Protein AF-0000000081436641 (afdb_homodimer)

Foldseek 3Di:
DKKKKKWFAQDPDPVSIDMDMDRHLLVVLVVLVVVVVVVVCVVPVPDPDDDDDLVVSLVSLVNTPAIWMWIADPVVRGTDIDGSVRSSVVNVVSVVVVVVD/DKKKKKWFAQDPDPVSIDMDMDRHLLVVLVVLVVVVVVVVCVVPVPDPDDDDDLVVSLVSLVNTPAIWMWIADPVVRGTDIGGSVRSSVVNVVSVVVVVVD

Structure (mmCIF, N/CA/C/O backbone):
data_AF-0000000081436641-model_v1
#
loop_
_entity.id
_entity.type
_entity.pdbx_description
1 polymer 'Enhancer of rudimentary homolog'
#
loop_
_atom_site.group_PDB
_atom_site.id
_atom_site.type_symbol
_atom_site.label_atom_id
_atom_site.label_alt_id
_atom_site.label_comp_id
_atom_site.label_asym_id
_atom_site.label_entity_id
_atom_site.label_seq_id
_atom_site.pdbx_PDB_ins_code
_atom_site.Cartn_x
_atom_site.Cartn_y
_atom_site.Cartn_z
_atom_site.occupancy
_atom_site.B_iso_or_equiv
_atom_site.auth_seq_id
_atom_site.auth_comp_id
_atom_site.auth_asym_id
_atom_site.auth_atom_id
_atom_site.pdbx_PDB_model_num
ATOM 1 N N . MET A 1 1 ? 18.25 -8.938 5.023 1 58.91 1 MET A N 1
ATOM 2 C CA . MET A 1 1 ? 16.875 -9.398 5.176 1 58.91 1 MET A CA 1
ATOM 3 C C . MET A 1 1 ? 16.016 -8.969 3.99 1 58.91 1 MET A C 1
ATOM 5 O O . MET A 1 1 ? 16.172 -7.863 3.477 1 58.91 1 MET A O 1
ATOM 9 N N . THR A 1 2 ? 15.359 -9.969 3.215 1 79.38 2 THR A N 1
ATOM 10 C CA . THR A 1 2 ? 14.57 -9.609 2.037 1 79.38 2 THR A CA 1
ATOM 11 C C . THR A 1 2 ? 13.141 -9.258 2.426 1 79.38 2 THR A C 1
ATOM 13 O O . THR A 1 2 ? 12.578 -9.867 3.342 1 79.38 2 THR A O 1
ATOM 16 N N . HIS A 1 3 ? 12.742 -8.062 2.23 1 95.94 3 HIS A N 1
ATOM 17 C CA . HIS A 1 3 ? 11.383 -7.566 2.449 1 95.94 3 HIS A CA 1
ATOM 18 C C . HIS A 1 3 ? 10.773 -7.047 1.152 1 95.94 3 HIS A C 1
ATOM 20 O O . HIS A 1 3 ? 11.445 -6.371 0.37 1 95.94 3 HIS A O 1
ATOM 26 N N . THR A 1 4 ? 9.586 -7.555 0.887 1 98.38 4 THR A N 1
ATOM 27 C CA . THR A 1 4 ? 8.898 -7.137 -0.33 1 98.38 4 THR A CA 1
ATOM 28 C C . THR A 1 4 ? 7.512 -6.59 -0.007 1 98.38 4 THR A C 1
ATOM 30 O O . THR A 1 4 ? 6.738 -7.23 0.709 1 98.38 4 THR A O 1
ATOM 33 N N . ILE A 1 5 ? 7.219 -5.406 -0.511 1 98.5 5 ILE A N 1
ATOM 34 C CA . ILE A 1 5 ? 5.898 -4.801 -0.379 1 98.5 5 ILE A CA 1
ATOM 35 C C . ILE A 1 5 ? 5.137 -4.93 -1.696 1 98.5 5 ILE A C 1
ATOM 37 O O . ILE A 1 5 ? 5.672 -4.605 -2.762 1 98.5 5 ILE A O 1
ATOM 41 N N . LEU A 1 6 ? 3.98 -5.449 -1.614 1 98.69 6 LEU A N 1
ATOM 42 C CA . LEU A 1 6 ? 3.104 -5.559 -2.773 1 98.69 6 LEU A CA 1
ATOM 43 C C . LEU A 1 6 ? 2.051 -4.453 -2.764 1 98.69 6 LEU A C 1
ATOM 45 O O . LEU A 1 6 ? 1.384 -4.234 -1.75 1 98.69 6 LEU A O 1
ATOM 49 N N . LEU A 1 7 ? 1.978 -3.68 -3.805 1 98.5 7 LEU A N 1
ATOM 50 C CA . LEU A 1 7 ? 0.935 -2.68 -4.016 1 98.5 7 LEU A CA 1
ATOM 51 C C . LEU A 1 7 ? -0.024 -3.119 -5.117 1 98.5 7 LEU A C 1
ATOM 53 O O . LEU A 1 7 ? 0.401 -3.412 -6.234 1 98.5 7 LEU A O 1
ATOM 57 N N . MET A 1 8 ? -1.237 -3.17 -4.758 1 98.38 8 MET A N 1
ATOM 58 C CA . MET A 1 8 ? -2.217 -3.654 -5.727 1 98.38 8 MET A CA 1
ATOM 59 C C . MET A 1 8 ? -3.436 -2.736 -5.77 1 98.38 8 MET A C 1
ATOM 61 O O . MET A 1 8 ? -3.904 -2.27 -4.73 1 98.38 8 MET A O 1
ATOM 65 N N . GLN A 1 9 ? -3.914 -2.428 -6.938 1 97.94 9 GLN A N 1
ATOM 66 C CA . GLN A 1 9 ? -5.223 -1.843 -7.207 1 97.94 9 GLN A CA 1
ATOM 67 C C . GLN A 1 9 ? -6.035 -2.725 -8.148 1 97.94 9 GLN A C 1
ATOM 69 O O . GLN A 1 9 ? -5.746 -2.795 -9.344 1 97.94 9 GLN A O 1
ATOM 74 N N . SER A 1 10 ? -7.074 -3.359 -7.633 1 96.75 10 SER A N 1
ATOM 75 C CA . SER A 1 10 ? -7.777 -4.402 -8.375 1 96.75 10 SER A CA 1
ATOM 76 C C . SER A 1 10 ? -8.695 -3.807 -9.438 1 96.75 10 SER A C 1
ATOM 78 O O . SER A 1 10 ? -8.891 -4.398 -10.5 1 96.75 10 SER A O 1
ATOM 80 N N . THR A 1 11 ? -9.289 -2.715 -9.109 1 96.94 11 THR A N 1
ATOM 81 C CA . THR A 1 11 ? -10.211 -2.061 -10.031 1 96.94 11 THR A CA 1
ATOM 82 C C . THR A 1 11 ? -9.797 -0.612 -10.273 1 96.94 11 THR A C 1
ATOM 84 O O . THR A 1 11 ? -8.766 -0.162 -9.766 1 96.94 11 THR A O 1
ATOM 87 N N . ASN A 1 12 ? -10.641 0.068 -11.07 1 96.44 12 ASN A N 1
ATOM 88 C CA . ASN A 1 12 ? -10.305 1.454 -11.383 1 96.44 12 ASN A CA 1
ATOM 89 C C . ASN A 1 12 ? -10.641 2.385 -10.219 1 96.44 12 ASN A C 1
ATOM 91 O O . ASN A 1 12 ? -10.43 3.596 -10.305 1 96.44 12 ASN A O 1
ATOM 95 N N . LYS A 1 13 ? -11.211 1.871 -9.141 1 96.56 13 LYS A N 1
ATOM 96 C CA . LYS A 1 13 ? -11.523 2.658 -7.949 1 96.56 13 LYS A CA 1
ATOM 97 C C . LYS A 1 13 ? -10.328 2.705 -6.992 1 96.56 13 LYS A C 1
ATOM 99 O O . LYS A 1 13 ? -9.742 1.67 -6.676 1 96.56 13 LYS A O 1
ATOM 104 N N . LYS A 1 14 ? -10.047 3.812 -6.434 1 94.06 14 LYS A N 1
ATOM 105 C CA . LYS A 1 14 ? -8.93 3.988 -5.508 1 94.06 14 LYS A CA 1
ATOM 106 C C . LYS A 1 14 ? -9.164 3.217 -4.215 1 94.06 14 LYS A C 1
ATOM 108 O O . LYS A 1 14 ? -8.211 2.818 -3.541 1 94.06 14 LYS A O 1
ATOM 113 N N . GLU A 1 15 ? -10.406 2.986 -3.939 1 93.88 15 GLU A N 1
ATOM 114 C CA . GLU A 1 15 ? -10.773 2.281 -2.715 1 93.88 15 GLU A CA 1
ATOM 115 C C . GLU A 1 15 ? -10.32 0.824 -2.76 1 93.88 15 GLU A C 1
ATOM 117 O O . GLU A 1 15 ? -10.266 0.155 -1.726 1 93.88 15 GLU A O 1
ATOM 122 N N . SER A 1 16 ? -10.039 0.359 -3.92 1 95.44 16 SER A N 1
ATOM 123 C CA . SER A 1 16 ? -9.617 -1.032 -4.055 1 95.44 16 SER A CA 1
ATOM 124 C C . SER A 1 16 ? -8.117 -1.184 -3.799 1 95.44 16 SER A C 1
ATO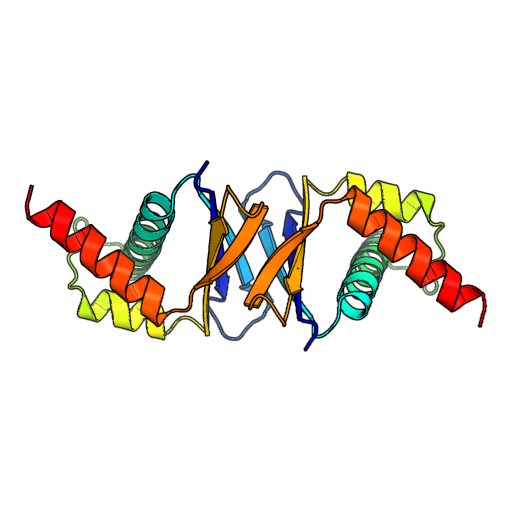M 126 O O . SER A 1 16 ? -7.586 -2.293 -3.855 1 95.44 16 SER A O 1
ATOM 128 N N . ARG A 1 17 ? -7.441 -0.064 -3.498 1 97.44 17 ARG A N 1
ATOM 129 C CA . ARG A 1 17 ? -6.008 -0.1 -3.236 1 97.44 17 ARG A CA 1
ATOM 130 C C . ARG A 1 17 ? -5.707 -0.804 -1.917 1 97.44 17 ARG A C 1
ATOM 132 O O . ARG A 1 17 ? -6.305 -0.482 -0.887 1 97.44 17 ARG A O 1
ATOM 139 N N . THR A 1 18 ? -4.824 -1.763 -2.053 1 97.62 18 THR A N 1
ATOM 140 C CA . THR A 1 18 ? -4.355 -2.498 -0.883 1 97.62 18 THR A CA 1
ATOM 141 C C . THR A 1 18 ? -2.861 -2.789 -0.989 1 97.62 18 THR A C 1
ATOM 143 O O . THR A 1 18 ? -2.258 -2.586 -2.045 1 97.62 18 THR A O 1
ATOM 146 N N . TRP A 1 19 ? -2.252 -3.119 0.134 1 98.12 19 TRP A N 1
ATOM 147 C CA . TRP A 1 19 ? -0.847 -3.514 0.112 1 98.12 19 TRP A CA 1
ATOM 148 C C . TRP A 1 19 ? -0.583 -4.645 1.102 1 98.12 19 TRP A C 1
ATOM 150 O O . TRP A 1 19 ? -1.407 -4.914 1.979 1 98.12 19 TRP A O 1
ATOM 160 N N . ALA A 1 20 ? 0.434 -5.348 0.862 1 97.81 20 ALA A N 1
ATOM 161 C CA . ALA A 1 20 ? 0.901 -6.43 1.726 1 97.81 20 ALA A CA 1
ATOM 162 C C . ALA A 1 20 ? 2.426 -6.492 1.748 1 97.81 20 ALA A C 1
ATOM 164 O O . ALA A 1 20 ? 3.088 -5.973 0.847 1 97.81 20 ALA A O 1
ATOM 165 N N . ASP A 1 21 ? 2.938 -7.008 2.797 1 97.19 21 ASP A N 1
ATOM 166 C CA . ASP A 1 21 ? 4.387 -7.172 2.889 1 97.19 21 ASP A CA 1
ATOM 167 C C . ASP A 1 21 ? 4.754 -8.625 3.191 1 97.19 21 ASP A C 1
ATOM 169 O O . ASP A 1 21 ? 3.975 -9.352 3.807 1 97.19 21 ASP A O 1
ATOM 173 N N . TYR A 1 22 ? 5.902 -8.984 2.672 1 97.56 22 TYR A N 1
ATOM 174 C CA . TYR A 1 22 ? 6.406 -10.344 2.771 1 97.56 22 TYR A CA 1
ATOM 175 C C . TYR A 1 22 ? 7.883 -10.359 3.146 1 97.56 22 TYR A C 1
ATOM 177 O O . TYR A 1 22 ? 8.617 -9.422 2.826 1 97.56 22 TYR A O 1
ATOM 185 N N . GLU A 1 23 ? 8.297 -11.398 3.725 1 96.19 23 GLU A N 1
ATOM 186 C CA . GLU A 1 23 ? 9.688 -11.508 4.133 1 96.19 23 GLU A CA 1
ATOM 187 C C . GLU A 1 23 ? 10.609 -11.703 2.928 1 96.19 23 GLU A C 1
ATOM 189 O O . GLU A 1 23 ? 11.781 -11.312 2.963 1 96.19 23 GLU A O 1
ATOM 194 N N . THR A 1 24 ? 10.023 -12.344 1.888 1 96 24 THR A N 1
ATOM 195 C CA . THR A 1 24 ? 10.828 -12.578 0.692 1 96 24 THR A CA 1
ATOM 196 C C . THR A 1 24 ? 10.031 -12.234 -0.566 1 96 24 THR A C 1
ATOM 198 O O . THR A 1 24 ? 8.805 -12.156 -0.529 1 96 24 THR A O 1
ATOM 201 N N . THR A 1 25 ? 10.781 -12.062 -1.62 1 96.25 25 THR A N 1
ATOM 202 C CA . THR A 1 25 ? 10.172 -11.828 -2.922 1 96.25 25 THR A CA 1
ATOM 203 C C . THR A 1 25 ? 9.391 -13.062 -3.383 1 96.25 25 THR A C 1
ATOM 205 O O . THR A 1 25 ? 8.312 -12.938 -3.961 1 96.25 25 THR A O 1
ATOM 208 N N . ASN A 1 26 ? 9.922 -14.234 -3.09 1 95.94 26 ASN A N 1
ATOM 209 C CA . ASN A 1 26 ? 9.242 -15.469 -3.469 1 95.94 26 ASN A CA 1
ATOM 210 C C . ASN A 1 26 ? 7.871 -15.578 -2.811 1 95.94 26 ASN A C 1
ATOM 212 O O . ASN A 1 26 ? 6.898 -15.969 -3.457 1 95.94 26 ASN A O 1
ATOM 216 N N . GLU A 1 27 ? 7.867 -15.32 -1.552 1 97.38 27 GLU A N 1
ATOM 217 C CA . GLU A 1 27 ? 6.594 -15.352 -0.84 1 97.38 27 GLU A CA 1
ATOM 218 C C . GLU A 1 27 ? 5.59 -14.391 -1.472 1 97.38 27 GLU A C 1
ATOM 220 O O . GLU A 1 27 ? 4.398 -14.695 -1.552 1 97.38 27 GLU A O 1
ATOM 225 N N . CYS A 1 28 ? 6.031 -13.273 -1.895 1 98.12 28 CYS A N 1
ATOM 226 C CA . CYS A 1 28 ? 5.176 -12.281 -2.543 1 98.12 28 CYS A CA 1
ATOM 227 C C . CYS A 1 28 ? 4.633 -12.82 -3.863 1 98.12 28 CYS A C 1
ATOM 229 O O . CYS A 1 28 ? 3.434 -12.711 -4.137 1 98.12 28 CYS A O 1
ATOM 231 N N . MET A 1 29 ? 5.527 -13.469 -4.629 1 98.38 29 MET A N 1
ATOM 232 C CA . MET A 1 29 ? 5.098 -14.031 -5.906 1 98.38 29 MET A CA 1
ATOM 233 C C . MET A 1 29 ? 4.082 -15.141 -5.695 1 98.38 29 MET A C 1
ATOM 235 O O . MET A 1 29 ? 3.086 -15.227 -6.418 1 98.38 29 MET A O 1
ATOM 239 N N . GLU A 1 30 ? 4.363 -15.922 -4.742 1 97.81 30 GLU A N 1
ATOM 240 C CA . GLU A 1 30 ? 3.426 -16.984 -4.41 1 97.81 30 GLU A CA 1
ATOM 241 C C . GLU A 1 30 ? 2.062 -16.422 -4.023 1 97.81 30 GLU A C 1
ATOM 243 O O . GLU A 1 30 ? 1.026 -17 -4.371 1 97.81 30 GLU A O 1
ATOM 248 N N . SER A 1 31 ? 2.088 -15.383 -3.297 1 98.12 31 SER A N 1
ATOM 249 C CA . SER A 1 31 ? 0.841 -14.773 -2.854 1 98.12 31 SER A CA 1
ATOM 250 C C . SER A 1 31 ? 0.023 -14.266 -4.035 1 98.12 31 SER A C 1
ATOM 252 O O . SER A 1 31 ? -1.208 -14.328 -4.02 1 98.12 31 SER A O 1
ATOM 254 N N . ILE A 1 32 ? 0.66 -13.758 -5.004 1 98.12 32 ILE A N 1
ATOM 255 C CA . ILE A 1 32 ? -0.046 -13.297 -6.191 1 98.12 32 ILE A CA 1
ATOM 256 C C . ILE A 1 32 ? -0.73 -14.477 -6.879 1 98.12 32 ILE A C 1
ATOM 258 O O . ILE A 1 32 ? -1.872 -14.359 -7.332 1 98.12 32 ILE A O 1
ATOM 262 N N . CYS A 1 33 ? -0.085 -15.625 -6.93 1 97.25 33 CYS A N 1
ATOM 263 C CA . CYS A 1 33 ? -0.706 -16.828 -7.465 1 97.25 33 CYS A CA 1
ATOM 264 C C . CYS A 1 33 ? -1.926 -17.234 -6.645 1 97.25 33 CYS A C 1
ATOM 266 O O . CYS A 1 33 ? -2.959 -17.609 -7.199 1 97.25 33 CYS A O 1
ATOM 268 N N . LYS A 1 34 ? -1.783 -17.141 -5.398 1 96.5 34 LYS A N 1
ATOM 269 C CA . LYS A 1 34 ? -2.896 -17.484 -4.52 1 96.5 34 LYS A CA 1
ATOM 270 C C . LYS A 1 34 ? -4.078 -16.531 -4.734 1 96.5 34 LYS A C 1
ATOM 272 O O . LYS A 1 34 ? -5.234 -16.953 -4.668 1 96.5 34 LYS A O 1
ATOM 277 N N . ILE A 1 35 ? -3.799 -15.234 -4.867 1 96.19 35 ILE A N 1
ATOM 278 C CA . ILE A 1 35 ? -4.844 -14.25 -5.137 1 96.19 35 ILE A CA 1
ATOM 279 C C . ILE A 1 35 ? -5.609 -14.648 -6.395 1 96.19 35 ILE A C 1
ATOM 281 O O . ILE A 1 35 ? -6.844 -14.602 -6.422 1 96.19 35 ILE A O 1
ATOM 285 N N . TYR A 1 36 ? -4.918 -15.047 -7.422 1 97 36 TYR A N 1
ATOM 286 C CA . TYR A 1 36 ? -5.562 -15.492 -8.656 1 97 36 TYR A CA 1
ATOM 287 C C . TYR A 1 36 ? -6.395 -16.75 -8.422 1 97 36 TYR A C 1
ATOM 289 O O . TYR A 1 36 ? -7.52 -16.844 -8.906 1 97 36 TYR A O 1
ATOM 297 N N . GLU A 1 37 ? -5.871 -17.734 -7.676 1 95.44 37 GLU A N 1
ATOM 298 C CA . GLU A 1 37 ? -6.574 -18.969 -7.383 1 95.44 37 GLU A CA 1
ATOM 299 C C . GLU A 1 37 ? -7.875 -18.703 -6.629 1 95.44 37 GLU A C 1
ATOM 301 O O . GLU A 1 37 ? -8.898 -19.328 -6.914 1 95.44 37 GLU A O 1
ATOM 306 N N . GLU A 1 38 ? -7.789 -17.828 -5.707 1 94.12 38 GLU A N 1
ATOM 307 C CA . GLU A 1 38 ? -8.984 -17.453 -4.961 1 94.12 38 GLU A CA 1
ATOM 308 C C . GLU A 1 38 ? -10.016 -16.781 -5.871 1 94.12 38 GLU A C 1
ATOM 310 O O . GLU A 1 38 ? -11.219 -17 -5.723 1 94.12 38 GLU A O 1
ATOM 315 N N . HIS A 1 39 ? -9.516 -15.938 -6.719 1 94 39 HIS A N 1
ATOM 316 C CA . HIS A 1 39 ? -10.383 -15.312 -7.711 1 94 39 HIS A CA 1
ATOM 317 C C . HIS A 1 39 ? -11.109 -16.359 -8.555 1 94 39 HIS A C 1
ATOM 319 O O . HIS A 1 39 ? -12.312 -16.25 -8.773 1 94 39 HIS A O 1
ATOM 325 N N . LEU A 1 40 ? -10.391 -17.422 -8.992 1 94.56 40 LEU A N 1
ATOM 326 C CA . LEU A 1 40 ? -10.953 -18.5 -9.805 1 94.56 40 LEU A CA 1
ATOM 327 C C . LEU A 1 40 ? -11.977 -19.297 -9.008 1 94.56 40 LEU A C 1
ATOM 329 O O . LEU A 1 40 ? -13.008 -19.703 -9.547 1 94.56 40 LEU A O 1
ATOM 333 N N . LYS A 1 41 ? -11.586 -19.469 -7.816 1 94.12 41 LYS A N 1
ATOM 334 C CA . LYS A 1 41 ? -12.484 -20.219 -6.949 1 94.12 41 LYS A CA 1
ATOM 335 C C . LYS A 1 41 ? -13.812 -19.484 -6.773 1 94.12 41 LYS A C 1
ATOM 337 O O . LYS A 1 41 ? -14.875 -20.125 -6.773 1 94.12 41 LYS A O 1
ATOM 342 N N . LYS A 1 42 ? -13.781 -18.234 -6.641 1 92.62 42 LYS A N 1
ATOM 343 C CA . LYS A 1 42 ? -14.984 -17.422 -6.484 1 92.62 42 LYS A CA 1
ATOM 344 C C . LYS A 1 42 ? -15.828 -17.422 -7.762 1 92.62 42 LYS A C 1
ATOM 346 O O . LYS A 1 42 ? -17.062 -17.375 -7.703 1 92.62 42 LYS A O 1
ATOM 351 N N . LEU A 1 43 ? -15.188 -17.516 -8.82 1 91.62 43 LEU A N 1
ATOM 352 C CA . LEU A 1 43 ? -15.867 -17.578 -10.109 1 91.62 43 LEU A CA 1
ATOM 353 C C . LEU A 1 43 ? -16.438 -18.969 -10.367 1 91.62 43 LEU A C 1
ATOM 355 O O . LEU A 1 43 ? -17.375 -19.125 -11.148 1 91.62 43 LEU A O 1
ATOM 359 N N . ASN A 1 44 ? -15.773 -19.938 -9.742 1 91.5 44 ASN A N 1
ATOM 360 C CA . ASN A 1 44 ? -16.141 -21.344 -9.93 1 91.5 44 ASN A CA 1
ATOM 361 C C . ASN A 1 44 ? -16.312 -22.062 -8.594 1 91.5 44 ASN A C 1
ATOM 363 O O . ASN A 1 44 ? -15.547 -22.969 -8.266 1 91.5 44 ASN A O 1
ATOM 367 N N . PRO A 1 45 ? -17.312 -21.75 -7.93 1 87.69 45 PRO A N 1
ATOM 368 C CA . PRO A 1 45 ? -17.484 -22.281 -6.574 1 87.69 45 PRO A CA 1
ATOM 369 C C . PRO A 1 45 ? -17.656 -23.797 -6.551 1 87.69 45 PRO A C 1
ATOM 371 O O . PRO A 1 45 ? -17.312 -24.438 -5.551 1 87.69 45 PRO A O 1
ATOM 374 N N . ASP A 1 46 ? -18.094 -24.406 -7.52 1 88.44 46 ASP A N 1
ATOM 375 C CA . ASP A 1 46 ? -18.406 -25.828 -7.547 1 88.44 46 ASP A CA 1
ATOM 376 C C . ASP A 1 46 ? -17.188 -26.641 -7.961 1 88.44 46 ASP A C 1
ATOM 378 O O . ASP A 1 46 ? -17.188 -27.875 -7.871 1 88.44 46 ASP A O 1
ATOM 382 N N . LYS A 1 47 ? -16.281 -25.953 -8.336 1 81.19 47 LYS A N 1
ATOM 383 C CA . LYS A 1 47 ? -15.086 -26.672 -8.766 1 81.19 47 LYS A CA 1
ATOM 384 C C . LYS A 1 47 ? -14.109 -26.859 -7.602 1 81.19 47 LYS A C 1
ATOM 386 O O . LYS A 1 47 ? -13.758 -25.891 -6.926 1 81.19 47 LYS A O 1
ATOM 391 N N . GLY A 1 48 ? -13.828 -28.062 -7.234 1 77.38 48 GLY A N 1
ATOM 392 C CA . GLY A 1 48 ? -12.875 -28.359 -6.18 1 77.38 48 GLY A CA 1
ATOM 393 C C . GLY A 1 48 ? -11.445 -28.047 -6.555 1 77.38 48 GLY A C 1
ATOM 394 O O . GLY A 1 48 ? -10.75 -27.328 -5.828 1 77.38 48 GLY A O 1
ATOM 395 N N . CYS A 1 49 ? -11.062 -28.641 -7.715 1 82.06 49 CYS A N 1
ATOM 396 C CA . CYS A 1 49 ? -9.703 -28.438 -8.195 1 82.06 49 CYS A CA 1
ATOM 397 C C . CYS A 1 49 ? -9.688 -27.516 -9.406 1 82.06 49 CYS A C 1
ATOM 399 O O . CYS A 1 49 ? -10.375 -27.766 -10.398 1 82.06 49 CYS A O 1
ATOM 401 N N . ILE A 1 50 ? -8.945 -26.438 -9.203 1 85 50 ILE A N 1
ATOM 402 C CA . ILE A 1 50 ? -8.883 -25.5 -10.32 1 85 50 ILE A CA 1
ATOM 403 C C . ILE A 1 50 ? -7.504 -25.562 -10.969 1 85 50 ILE A C 1
ATOM 405 O O . ILE A 1 50 ? -6.484 -25.578 -10.273 1 85 50 ILE A O 1
ATOM 409 N N . THR A 1 51 ? -7.5 -25.781 -12.305 1 86.94 51 THR A N 1
ATOM 410 C CA . THR A 1 51 ? -6.277 -25.734 -13.094 1 86.94 51 THR A CA 1
ATOM 411 C C . THR A 1 51 ? -6.293 -24.562 -14.062 1 86.94 51 THR A C 1
ATOM 413 O O . THR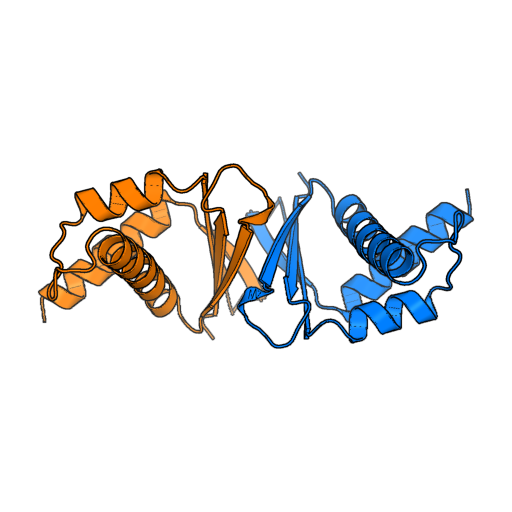 A 1 51 ? -7.359 -24.141 -14.516 1 86.94 51 THR A O 1
ATOM 416 N N . TYR A 1 52 ? -5.172 -23.969 -14.125 1 91.94 52 TYR A N 1
ATOM 417 C CA . TYR A 1 52 ? -5.031 -22.859 -15.055 1 91.94 52 TYR A CA 1
ATOM 418 C C . TYR A 1 52 ? -3.637 -22.828 -15.672 1 91.94 52 TYR A C 1
ATOM 420 O O . TYR A 1 52 ? -2.703 -23.438 -15.133 1 91.94 52 TYR A O 1
ATOM 428 N N . ASP A 1 53 ? -3.541 -22.156 -16.797 1 93.56 53 ASP A N 1
ATOM 429 C CA . ASP A 1 53 ? -2.217 -22 -17.391 1 93.56 53 ASP A CA 1
ATOM 430 C C . ASP A 1 53 ? -1.64 -20.625 -17.078 1 93.56 53 ASP A C 1
ATOM 432 O O . ASP A 1 53 ? -2.338 -19.75 -16.547 1 93.56 53 ASP A O 1
ATOM 436 N N . ILE A 1 54 ? -0.354 -20.484 -17.391 1 95.31 54 ILE A N 1
ATOM 437 C CA . ILE A 1 54 ? 0.402 -19.297 -17.047 1 95.31 54 ILE A CA 1
ATOM 438 C C . ILE A 1 54 ? -0.14 -18.094 -17.812 1 95.31 54 ILE A C 1
ATOM 440 O O . ILE A 1 54 ? -0.15 -16.969 -17.312 1 95.31 54 ILE A O 1
ATOM 444 N N . SER A 1 55 ? -0.631 -18.359 -19 1 96.5 55 SER A N 1
ATOM 445 C CA . SER A 1 55 ? -1.171 -17.281 -19.812 1 96.5 55 SER A CA 1
ATOM 446 C C . SER A 1 55 ? -2.41 -16.656 -19.172 1 96.5 55 SER A C 1
ATOM 448 O O . SER A 1 55 ? -2.623 -15.453 -19.25 1 96.5 55 SER A O 1
ATOM 450 N N . ALA A 1 56 ? -3.184 -17.531 -18.609 1 96.94 56 ALA A N 1
ATOM 451 C CA . ALA A 1 56 ? -4.379 -17.047 -17.922 1 96.94 56 ALA A CA 1
ATOM 452 C C . ALA A 1 56 ? -4.012 -16.219 -16.703 1 96.94 56 ALA A C 1
ATOM 454 O O . ALA A 1 56 ? -4.633 -15.188 -16.438 1 96.94 56 ALA A O 1
ATOM 455 N N . LEU A 1 57 ? -3.043 -16.641 -15.984 1 97.56 57 LEU A N 1
ATOM 456 C CA . LEU A 1 57 ? -2.553 -15.906 -14.82 1 97.56 57 LEU A CA 1
ATOM 457 C C . LEU A 1 57 ? -2.031 -14.531 -15.242 1 97.56 57 LEU A C 1
ATOM 459 O O . LEU A 1 57 ? -2.354 -13.523 -14.609 1 97.56 57 LEU A O 1
ATOM 463 N N . PHE A 1 58 ? -1.29 -14.453 -16.297 1 98.12 58 PHE A N 1
ATOM 464 C CA . PHE A 1 58 ? -0.72 -13.195 -16.766 1 98.12 58 PHE A CA 1
ATOM 465 C C . PHE A 1 58 ? -1.815 -12.25 -17.234 1 98.12 58 PHE A C 1
ATOM 467 O O . PHE A 1 58 ? -1.728 -11.039 -17.031 1 98.12 58 PHE A O 1
ATOM 474 N N . LYS A 1 59 ? -2.846 -12.844 -17.844 1 97.69 59 LYS A N 1
ATOM 475 C CA . LYS A 1 59 ? -3.982 -12.023 -18.25 1 97.69 59 LYS A CA 1
ATOM 476 C C . LYS A 1 59 ? -4.684 -11.406 -17.047 1 97.69 59 LYS A C 1
ATOM 478 O O . LYS A 1 59 ? -5.086 -10.242 -17.094 1 97.69 59 LYS A O 1
ATOM 483 N N . PHE A 1 60 ? -4.859 -12.211 -16.078 1 97.81 60 PHE A N 1
ATOM 484 C CA . PHE A 1 60 ? -5.441 -11.711 -14.844 1 97.81 60 PHE A CA 1
ATOM 485 C C . PHE A 1 60 ? -4.625 -10.547 -14.297 1 97.81 60 PHE A C 1
ATOM 487 O O . PHE A 1 60 ? -5.184 -9.508 -13.93 1 97.81 60 PHE A O 1
ATOM 494 N N . ILE A 1 61 ? -3.322 -10.758 -14.188 1 98.12 61 ILE A N 1
ATOM 495 C CA . ILE A 1 61 ? -2.428 -9.727 -13.672 1 98.12 61 ILE A CA 1
ATOM 496 C C . ILE A 1 61 ? -2.557 -8.453 -14.508 1 98.12 61 ILE A C 1
ATOM 498 O O . ILE A 1 61 ? -2.613 -7.348 -13.969 1 98.12 61 ILE A O 1
ATOM 502 N N . ASP A 1 62 ? -2.713 -8.625 -15.828 1 97.81 62 ASP A N 1
ATOM 503 C CA . ASP A 1 62 ? -2.809 -7.484 -16.734 1 97.81 62 ASP A CA 1
ATOM 504 C C . ASP A 1 62 ? -4.125 -6.734 -16.547 1 97.81 62 ASP A C 1
ATOM 506 O O . ASP A 1 62 ? -4.219 -5.547 -16.859 1 97.81 62 ASP A O 1
ATOM 510 N N . LEU A 1 63 ? -5.074 -7.438 -16.016 1 96.88 63 LEU A N 1
ATOM 511 C CA . LEU A 1 63 ? -6.395 -6.844 -15.859 1 96.88 63 LEU A CA 1
ATOM 512 C C . LEU A 1 63 ? -6.461 -6.02 -14.578 1 96.88 63 LEU A C 1
ATOM 514 O O . LEU A 1 63 ? -7.379 -5.215 -14.398 1 96.88 63 LEU A O 1
ATOM 518 N N . LEU A 1 64 ? -5.613 -6.352 -13.672 1 97.25 64 LEU A N 1
ATOM 519 C CA . LEU A 1 64 ? -5.555 -5.488 -12.492 1 97.25 64 LEU A CA 1
ATOM 520 C C . LEU A 1 64 ? -5.266 -4.047 -12.898 1 97.25 64 LEU A C 1
ATOM 522 O O . LEU A 1 64 ? -4.461 -3.797 -13.797 1 97.25 64 LEU A O 1
ATOM 526 N N . GLU A 1 65 ? -5.906 -3.111 -12.258 1 97.56 65 GLU A N 1
ATOM 527 C CA . GLU A 1 65 ? -5.695 -1.7 -12.562 1 97.56 65 GLU A CA 1
ATOM 528 C C . GLU A 1 65 ? -4.242 -1.296 -12.32 1 97.56 65 GLU A C 1
ATOM 530 O O . GLU A 1 65 ? -3.65 -0.578 -13.125 1 97.56 65 GLU A O 1
ATOM 535 N N . ASP A 1 66 ? -3.701 -1.751 -11.219 1 97.06 66 ASP A N 1
ATOM 536 C CA . ASP A 1 66 ? -2.301 -1.488 -10.898 1 97.06 66 ASP A CA 1
ATOM 537 C C . ASP A 1 66 ? -1.713 -2.609 -10.047 1 97.06 66 ASP A C 1
ATOM 539 O O . ASP A 1 66 ? -2.387 -3.145 -9.164 1 97.06 66 ASP A O 1
ATOM 543 N N . LEU A 1 67 ? -0.545 -2.98 -10.375 1 98.31 67 LEU A N 1
ATOM 544 C CA . LEU A 1 67 ? 0.207 -3.971 -9.609 1 98.31 67 LEU A CA 1
ATOM 545 C C . LEU A 1 67 ? 1.704 -3.693 -9.688 1 98.31 67 LEU A C 1
ATOM 547 O O . LEU A 1 67 ? 2.277 -3.654 -10.781 1 98.31 67 LEU A O 1
ATOM 551 N N . CYS A 1 68 ? 2.305 -3.428 -8.594 1 98 68 CYS A N 1
ATOM 552 C CA . CYS A 1 68 ? 3.75 -3.256 -8.477 1 98 68 CYS A CA 1
ATOM 553 C C . CYS A 1 68 ? 4.258 -3.791 -7.148 1 98 68 CYS A C 1
ATOM 555 O O . CYS A 1 68 ? 3.469 -4.133 -6.266 1 98 68 CYS A O 1
ATOM 557 N N . CYS A 1 69 ? 5.539 -4.012 -7.113 1 98.12 69 CYS A N 1
ATOM 558 C CA . CYS A 1 69 ? 6.098 -4.355 -5.812 1 98.12 69 CYS A CA 1
ATOM 559 C C . CYS A 1 69 ? 7.383 -3.578 -5.547 1 98.12 69 CYS A C 1
ATOM 561 O O . CYS A 1 69 ? 7.977 -3.02 -6.473 1 98.12 69 CYS A O 1
ATOM 563 N N . LEU A 1 70 ? 7.684 -3.363 -4.316 1 98.31 70 LEU A N 1
ATOM 564 C CA . LEU A 1 70 ? 8.898 -2.715 -3.828 1 98.31 70 LEU A CA 1
ATOM 565 C C . LEU A 1 70 ? 9.789 -3.715 -3.1 1 98.31 70 LEU A C 1
ATOM 567 O O . LEU A 1 70 ? 9.406 -4.258 -2.064 1 98.31 70 LEU A O 1
ATOM 571 N N . VAL A 1 71 ? 10.969 -3.912 -3.627 1 98.31 71 VAL A N 1
ATOM 572 C CA . VAL A 1 71 ? 11.891 -4.895 -3.059 1 98.31 71 VAL A CA 1
ATOM 573 C C . VAL A 1 71 ? 12.961 -4.184 -2.244 1 98.31 71 VAL A C 1
ATOM 575 O O . VAL A 1 71 ? 13.633 -3.277 -2.744 1 98.31 71 VAL A O 1
ATOM 578 N N . PHE A 1 72 ? 13.156 -4.656 -1.022 1 97.75 72 PHE A N 1
ATOM 579 C CA . PHE A 1 72 ? 14.078 -4.008 -0.1 1 97.75 72 PHE A CA 1
ATOM 580 C C . PHE A 1 72 ? 15.516 -4.414 -0.397 1 97.75 72 PHE A C 1
ATOM 582 O O . PHE 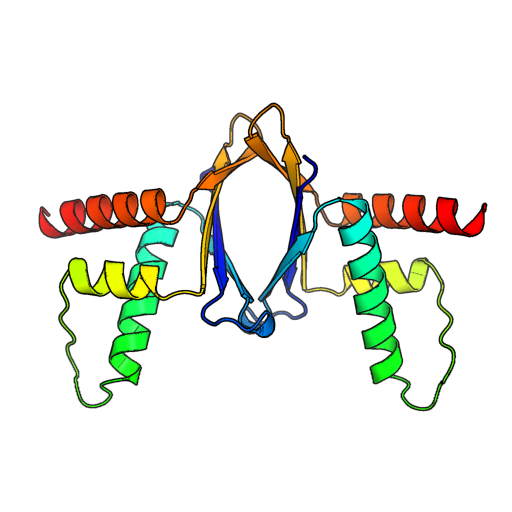A 1 72 ? 15.805 -5.598 -0.581 1 97.75 72 PHE A O 1
ATOM 589 N N . ASP A 1 73 ? 16.281 -3.451 -0.542 1 96.31 73 ASP A N 1
ATOM 590 C CA . ASP A 1 73 ? 17.719 -3.637 -0.597 1 96.31 73 ASP A CA 1
ATOM 591 C C . ASP A 1 73 ? 18.359 -3.412 0.774 1 96.31 73 ASP A C 1
ATOM 593 O O . ASP A 1 73 ? 18.5 -2.271 1.221 1 96.31 73 ASP A O 1
ATOM 597 N N . ASP A 1 74 ? 18.844 -4.426 1.327 1 94.19 74 ASP A N 1
ATOM 598 C CA . ASP A 1 74 ? 19.328 -4.375 2.705 1 94.19 74 ASP A CA 1
ATOM 599 C C . ASP A 1 74 ? 20.625 -3.582 2.805 1 94.19 74 ASP A C 1
ATOM 601 O O . ASP A 1 74 ? 20.938 -3.023 3.857 1 94.19 74 ASP A O 1
ATOM 605 N N . LYS A 1 75 ? 21.375 -3.617 1.823 1 94.56 75 LYS A N 1
ATOM 606 C CA . LYS A 1 75 ? 22.641 -2.889 1.819 1 94.56 75 LYS A CA 1
ATOM 607 C C . LYS A 1 75 ? 22.406 -1.383 1.748 1 94.56 75 LYS A C 1
ATOM 609 O O . LYS A 1 75 ? 23.016 -0.619 2.502 1 94.56 75 LYS A O 1
ATOM 614 N N . ALA A 1 76 ? 21.5 -0.998 0.943 1 95.31 76 ALA A N 1
ATOM 615 C CA . ALA A 1 76 ? 21.25 0.424 0.715 1 95.31 76 ALA A CA 1
ATOM 616 C C . ALA A 1 76 ? 20.109 0.932 1.602 1 95.31 76 ALA A C 1
ATOM 618 O O . ALA A 1 76 ? 19.922 2.141 1.732 1 95.31 76 ALA A O 1
ATOM 619 N N . GLN A 1 77 ? 19.297 0.011 2.246 1 95.88 77 GLN A N 1
ATOM 620 C CA . GLN A 1 77 ? 18.172 0.344 3.119 1 95.88 77 GLN A CA 1
ATOM 621 C C . GLN A 1 77 ? 17.125 1.166 2.375 1 95.88 77 GLN A C 1
ATOM 623 O O . GLN A 1 77 ? 16.641 2.178 2.889 1 95.88 77 GLN A O 1
ATOM 628 N N . VAL A 1 78 ? 16.922 0.74 1.093 1 97.56 78 VAL A N 1
ATOM 629 C CA . VAL A 1 78 ? 15.922 1.365 0.229 1 97.56 78 VAL A CA 1
ATOM 630 C C . VAL A 1 78 ? 15.102 0.29 -0.474 1 97.56 78 VAL A C 1
ATOM 632 O O . VAL A 1 78 ? 15.43 -0.897 -0.403 1 97.56 78 VAL A O 1
ATOM 635 N N . TYR A 1 79 ? 14.062 0.83 -1.083 1 98.06 79 TYR A N 1
ATOM 636 C CA . TYR A 1 79 ? 13.211 -0.067 -1.854 1 98.06 79 TYR A CA 1
ATOM 637 C C . TYR A 1 79 ? 13.336 0.211 -3.348 1 98.06 79 TYR A C 1
ATOM 639 O O . TYR A 1 79 ? 13.227 1.359 -3.783 1 98.06 79 TYR A O 1
ATOM 647 N N . ALA A 1 80 ? 13.508 -0.831 -4.121 1 97.75 80 ALA A N 1
ATOM 648 C CA . ALA A 1 80 ? 13.516 -0.751 -5.578 1 97.75 80 ALA A CA 1
ATOM 649 C C . ALA A 1 80 ? 12.141 -1.078 -6.152 1 97.75 80 ALA A C 1
ATOM 651 O O . ALA A 1 80 ? 11.57 -2.127 -5.848 1 97.75 80 ALA A O 1
ATOM 652 N N . PRO A 1 81 ? 11.617 -0.159 -6.93 1 97.62 81 PRO A N 1
ATOM 653 C CA . PRO A 1 81 ? 10.32 -0.452 -7.551 1 97.62 81 PRO A CA 1
ATOM 654 C C . PRO A 1 81 ? 10.43 -1.462 -8.688 1 97.62 81 PRO A C 1
ATOM 656 O O . PRO A 1 81 ? 11.375 -1.416 -9.477 1 97.62 81 PRO A O 1
ATOM 659 N N . LYS A 1 82 ? 9.492 -2.387 -8.703 1 98.19 82 LYS A N 1
ATOM 660 C CA . LYS A 1 82 ? 9.398 -3.41 -9.742 1 98.19 82 LYS A CA 1
ATOM 661 C C . LYS A 1 82 ? 8.023 -3.398 -10.406 1 98.19 82 LYS A C 1
ATOM 663 O O . LYS A 1 82 ? 7 -3.398 -9.719 1 98.19 82 LYS A O 1
ATOM 668 N N . SER A 1 83 ? 8.039 -3.379 -11.656 1 97.06 83 SER A N 1
ATOM 669 C CA . SER A 1 83 ? 6.828 -3.24 -12.453 1 97.06 83 SER A CA 1
ATOM 670 C C . SER A 1 83 ? 6.105 -4.574 -12.594 1 97.06 83 SER A C 1
ATOM 672 O O . SER A 1 83 ? 6.602 -5.609 -12.141 1 97.06 83 SER A O 1
ATOM 674 N N . LYS A 1 84 ? 5.008 -4.504 -13.352 1 97 84 LYS A N 1
ATOM 675 C CA . LYS A 1 84 ? 4.191 -5.684 -13.625 1 97 84 LYS A CA 1
ATOM 676 C C . LYS A 1 84 ? 4.969 -6.711 -14.445 1 97 84 LYS A C 1
ATOM 678 O O . LYS A 1 84 ? 4.875 -7.914 -14.188 1 97 84 LYS A O 1
ATOM 683 N N . ASP A 1 85 ? 5.727 -6.234 -15.391 1 97.38 85 ASP A N 1
ATOM 684 C CA . ASP A 1 85 ? 6.477 -7.145 -16.25 1 97.38 85 ASP A CA 1
ATOM 685 C C . ASP A 1 85 ? 7.504 -7.938 -15.445 1 97.38 85 ASP A C 1
ATOM 687 O O . ASP A 1 85 ? 7.684 -9.133 -15.664 1 97.38 85 ASP A O 1
ATOM 691 N N . TRP A 1 86 ? 8.156 -7.25 -14.594 1 98.5 86 TRP A N 1
ATOM 692 C CA . TRP A 1 86 ? 9.125 -7.914 -13.719 1 98.5 86 TRP A CA 1
ATOM 693 C C . TRP A 1 86 ? 8.438 -8.961 -12.852 1 98.5 86 TRP A C 1
ATOM 695 O O . TRP A 1 86 ? 8.938 -10.078 -12.703 1 98.5 86 TRP A O 1
ATOM 705 N N . ILE A 1 87 ? 7.27 -8.609 -12.344 1 98.44 87 ILE A N 1
ATOM 706 C CA . ILE A 1 87 ? 6.5 -9.492 -11.477 1 98.44 87 ILE A CA 1
ATOM 707 C C . ILE A 1 87 ? 6.109 -10.758 -12.25 1 98.44 87 ILE A C 1
ATOM 709 O O . ILE A 1 87 ? 6.27 -11.867 -11.75 1 98.44 87 ILE A O 1
ATOM 713 N N . LYS A 1 88 ? 5.652 -10.586 -13.422 1 98.31 88 LYS A N 1
ATOM 714 C CA . LYS A 1 88 ? 5.273 -11.719 -14.258 1 98.31 88 LYS A CA 1
ATOM 715 C C . LYS A 1 88 ? 6.465 -12.641 -14.5 1 98.31 88 LYS A C 1
ATOM 717 O O . LYS A 1 88 ? 6.34 -13.867 -14.414 1 98.31 88 LYS A O 1
ATOM 722 N N . ASN A 1 89 ? 7.559 -12.07 -14.766 1 98.19 89 ASN A N 1
ATOM 723 C CA . ASN A 1 89 ? 8.758 -12.867 -14.992 1 98.19 89 ASN A CA 1
ATOM 724 C C . ASN A 1 89 ? 9.156 -13.648 -13.75 1 98.19 89 ASN A C 1
ATOM 726 O O . ASN A 1 89 ? 9.5 -14.836 -13.828 1 98.19 89 ASN A O 1
ATOM 730 N N . GLU A 1 90 ? 9.172 -13.016 -12.594 1 98.25 90 GLU A N 1
ATOM 731 C CA . GLU A 1 90 ? 9.531 -13.688 -11.352 1 98.25 90 GLU A CA 1
ATOM 732 C C . GLU A 1 90 ? 8.578 -14.836 -11.039 1 98.25 90 GLU A C 1
ATOM 734 O O . GLU A 1 90 ? 9 -15.883 -10.547 1 98.25 90 GLU A O 1
ATOM 739 N N . ILE A 1 91 ? 7.289 -14.602 -11.32 1 98.06 91 ILE A N 1
ATOM 740 C CA . ILE A 1 91 ? 6.297 -15.648 -11.109 1 98.06 91 ILE A CA 1
ATOM 741 C C . ILE A 1 91 ? 6.574 -16.812 -12.047 1 98.06 91 ILE A C 1
ATOM 743 O O . ILE A 1 91 ? 6.504 -17.984 -11.641 1 98.06 91 ILE A O 1
ATOM 747 N N . PHE A 1 92 ? 6.898 -16.5 -13.281 1 97.38 92 PHE A N 1
ATOM 748 C CA . PHE A 1 92 ? 7.219 -17.531 -14.266 1 97.38 92 PHE A CA 1
ATOM 749 C C . PHE A 1 92 ? 8.375 -18.391 -13.773 1 97.38 92 PHE A C 1
ATOM 751 O O . PHE A 1 92 ? 8.289 -19.625 -13.812 1 97.38 92 PHE A O 1
ATOM 758 N N . LEU A 1 93 ? 9.391 -17.766 -13.344 1 97.12 93 LEU A N 1
ATOM 759 C CA . LEU A 1 93 ? 10.562 -18.469 -12.859 1 97.12 93 LEU A CA 1
ATOM 760 C C . LEU A 1 93 ? 10.211 -19.328 -11.641 1 97.12 93 LEU A C 1
ATOM 762 O O . LEU A 1 93 ? 10.68 -20.453 -11.516 1 97.12 93 LEU A O 1
ATOM 766 N N . LEU A 1 94 ? 9.461 -18.75 -10.742 1 96.44 94 LEU A N 1
ATOM 767 C CA . LEU A 1 94 ? 9.023 -19.453 -9.539 1 96.44 94 LEU A CA 1
ATOM 768 C C . LEU A 1 94 ? 8.25 -20.719 -9.898 1 96.44 94 LEU A C 1
ATOM 770 O O . LEU A 1 94 ? 8.539 -21.797 -9.367 1 96.44 94 LEU A O 1
ATOM 774 N N . LEU A 1 95 ? 7.277 -20.562 -10.758 1 94.88 95 LEU A N 1
ATOM 775 C CA . LEU A 1 95 ? 6.434 -21.688 -11.148 1 94.88 95 LEU A CA 1
ATOM 776 C C . LEU A 1 95 ? 7.246 -22.75 -11.883 1 94.88 95 LEU A C 1
ATOM 778 O O . LEU A 1 95 ? 7.02 -23.938 -11.695 1 94.88 95 LEU A O 1
ATOM 782 N N . ARG A 1 96 ? 8.18 -22.344 -12.711 1 94.12 96 ARG A N 1
ATOM 783 C CA . ARG A 1 96 ? 9.047 -23.281 -13.422 1 94.12 96 ARG A CA 1
ATOM 784 C C . ARG A 1 96 ? 9.883 -24.094 -12.445 1 94.12 96 ARG A C 1
ATOM 786 O O . ARG A 1 96 ? 10.023 -25.312 -12.602 1 94.12 96 ARG A O 1
ATOM 793 N N . ARG A 1 97 ? 10.406 -23.5 -11.43 1 94.06 97 ARG A N 1
ATOM 794 C CA . ARG A 1 97 ? 11.203 -24.188 -10.414 1 94.06 97 ARG A CA 1
ATOM 795 C C . ARG A 1 97 ? 10.359 -25.188 -9.633 1 94.06 97 ARG A C 1
ATOM 797 O O . ARG A 1 97 ? 10.82 -26.281 -9.32 1 94.06 97 ARG A O 1
ATOM 804 N N . GLN A 1 98 ? 9.133 -24.859 -9.352 1 89.56 98 GLN A N 1
ATOM 805 C CA . GLN A 1 98 ? 8.227 -25.719 -8.602 1 89.56 98 GLN A CA 1
ATOM 806 C C . GLN A 1 98 ? 7.809 -26.922 -9.43 1 89.56 98 GLN A C 1
ATOM 808 O O . GLN A 1 98 ? 7.547 -28 -8.875 1 89.56 98 GLN A O 1
ATOM 813 N N . ALA A 1 99 ? 7.691 -26.781 -10.695 1 85.94 99 ALA A N 1
ATOM 814 C CA . ALA A 1 99 ? 7.305 -27.875 -11.586 1 85.94 99 ALA A CA 1
ATOM 815 C C . ALA A 1 99 ? 8.477 -28.828 -11.828 1 85.94 99 ALA A C 1
ATOM 817 O O . ALA A 1 99 ? 8.273 -30.016 -12.086 1 85.94 99 ALA A O 1
ATOM 818 N N . ALA A 1 100 ? 9.617 -28.281 -11.852 1 87.62 100 ALA A N 1
ATOM 819 C CA . ALA A 1 100 ? 10.805 -29.078 -12.117 1 87.62 100 ALA A CA 1
ATOM 820 C C . ALA A 1 100 ? 11.156 -29.953 -10.914 1 87.62 100 ALA A C 1
ATOM 822 O O . ALA A 1 100 ? 11.922 -30.906 -11.031 1 87.62 100 ALA A O 1
ATOM 823 N N . HIS A 1 101 ? 10.75 -29.75 -9.688 1 72.44 101 HIS A N 1
ATOM 824 C CA . HIS A 1 101 ? 11.039 -30.578 -8.523 1 72.44 101 HIS A CA 1
ATOM 825 C C . HIS A 1 101 ? 9.867 -31.516 -8.219 1 72.44 101 HIS A C 1
ATOM 827 O O . HIS A 1 101 ? 10.07 -32.688 -7.863 1 72.44 101 HIS A O 1
ATOM 833 N N . MET B 1 1 ? 11.867 14.117 -10.148 1 59.78 1 MET B N 1
ATOM 834 C CA . MET B 1 1 ? 10.43 14.117 -9.867 1 59.78 1 MET B CA 1
ATOM 835 C C . MET B 1 1 ? 10.141 13.523 -8.492 1 59.78 1 MET B C 1
ATOM 837 O O . MET B 1 1 ? 10.797 12.562 -8.07 1 59.78 1 MET B O 1
ATOM 841 N N . THR B 1 2 ? 9.438 14.297 -7.539 1 79.81 2 THR B N 1
ATOM 842 C CA . THR B 1 2 ? 9.188 13.797 -6.191 1 79.81 2 THR B CA 1
ATOM 843 C C . THR B 1 2 ? 7.906 12.961 -6.156 1 79.81 2 THR B C 1
ATOM 845 O O . THR B 1 2 ? 6.961 13.234 -6.898 1 79.81 2 THR B O 1
ATOM 848 N N . HIS B 1 3 ? 8.008 11.734 -5.852 1 96.06 3 HIS B N 1
ATOM 849 C CA . HIS B 1 3 ? 6.898 10.805 -5.684 1 96.06 3 HIS B CA 1
ATOM 850 C C . HIS B 1 3 ? 6.914 10.172 -4.293 1 96.06 3 HIS B C 1
ATOM 852 O O . HIS B 1 3 ? 7.977 9.805 -3.785 1 96.06 3 HIS B O 1
ATOM 858 N N . THR B 1 4 ? 5.758 10.266 -3.66 1 98.38 4 THR B N 1
ATOM 859 C CA . THR B 1 4 ? 5.645 9.703 -2.318 1 98.38 4 THR B CA 1
ATOM 860 C C . THR B 1 4 ? 4.488 8.711 -2.242 1 98.38 4 THR B C 1
ATOM 862 O O . THR B 1 4 ? 3.371 9.016 -2.66 1 98.38 4 THR B O 1
ATOM 865 N N . ILE B 1 5 ? 4.777 7.52 -1.741 1 98.5 5 ILE B N 1
ATOM 866 C CA . ILE B 1 5 ? 3.758 6.5 -1.507 1 98.5 5 ILE B CA 1
ATOM 867 C C . ILE B 1 5 ? 3.428 6.434 -0.018 1 98.5 5 ILE B C 1
ATOM 869 O O . ILE B 1 5 ? 4.328 6.363 0.822 1 98.5 5 ILE B O 1
ATOM 873 N N . LEU B 1 6 ? 2.189 6.539 0.277 1 98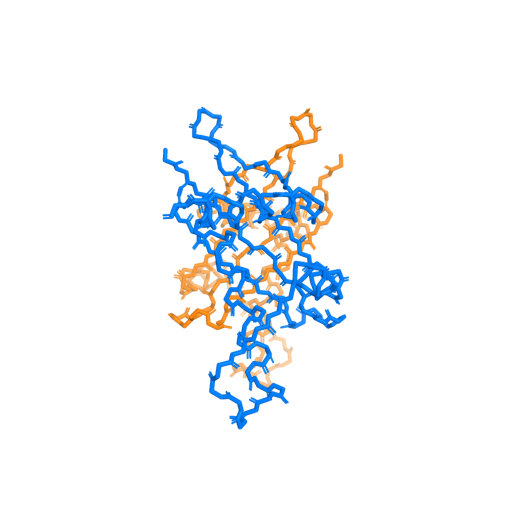.75 6 LEU B N 1
ATOM 874 C CA . LEU B 1 6 ? 1.716 6.402 1.649 1 98.75 6 LEU B CA 1
ATOM 875 C C . LEU B 1 6 ? 1.14 5.012 1.892 1 98.75 6 LEU B C 1
ATOM 877 O O . LEU B 1 6 ? 0.312 4.531 1.111 1 98.75 6 LEU B O 1
ATOM 881 N N . LEU B 1 7 ? 1.628 4.309 2.865 1 98.5 7 LEU B N 1
ATOM 882 C CA . LEU B 1 7 ? 1.09 3.031 3.322 1 98.5 7 LEU B CA 1
ATOM 883 C C . LEU B 1 7 ? 0.416 3.182 4.684 1 98.5 7 LEU B C 1
ATOM 885 O O . LEU B 1 7 ? 1.035 3.654 5.637 1 98.5 7 LEU B O 1
ATOM 889 N N . MET B 1 8 ? -0.793 2.805 4.711 1 98.38 8 MET B N 1
ATOM 890 C CA . MET B 1 8 ? -1.538 2.98 5.953 1 98.38 8 MET B CA 1
ATOM 891 C C . MET B 1 8 ? -2.311 1.714 6.309 1 98.38 8 MET B C 1
ATOM 893 O O . MET B 1 8 ? -2.887 1.067 5.434 1 98.38 8 MET B O 1
ATOM 897 N N . GLN B 1 9 ? -2.291 1.317 7.547 1 97.88 9 GLN B N 1
ATOM 898 C CA . GLN B 1 9 ? -3.188 0.345 8.164 1 97.88 9 GLN B CA 1
ATOM 899 C C . GLN B 1 9 ? -3.93 0.955 9.344 1 97.88 9 GLN B C 1
ATOM 901 O O . GLN B 1 9 ? -3.34 1.184 10.406 1 97.88 9 GLN B O 1
ATOM 906 N N . SER B 1 10 ? -5.211 1.182 9.195 1 96.69 10 SER B N 1
ATOM 907 C CA . SER B 1 10 ? -5.969 1.971 10.164 1 96.69 10 SER B CA 1
ATOM 908 C C . SER B 1 10 ? -6.27 1.162 11.422 1 96.69 10 SER B C 1
ATOM 910 O O . SER B 1 10 ? -6.32 1.712 12.523 1 96.69 10 SER B O 1
ATOM 912 N N . THR B 1 11 ? -6.539 -0.082 11.234 1 96.94 11 THR B N 1
ATOM 913 C CA . THR B 1 11 ? -6.867 -0.955 12.359 1 96.94 11 THR B CA 1
ATOM 914 C C . THR B 1 11 ? -5.945 -2.172 12.383 1 96.94 11 THR B C 1
ATOM 916 O O . THR B 1 11 ? -5.027 -2.279 11.57 1 96.94 11 THR B O 1
ATOM 919 N N . ASN B 1 12 ? -6.238 -3.049 13.359 1 96.44 12 ASN B N 1
ATOM 920 C CA . ASN B 1 12 ? -5.391 -4.23 13.477 1 96.44 12 ASN B CA 1
ATOM 921 C C . ASN B 1 12 ? -5.73 -5.273 12.414 1 96.44 12 ASN B C 1
ATOM 923 O O . ASN B 1 12 ? -5.102 -6.328 12.352 1 96.44 12 ASN B O 1
ATOM 927 N N . LYS B 1 13 ? -6.734 -5.02 11.586 1 96.5 13 LYS B N 1
ATOM 928 C CA . LYS B 1 13 ? -7.109 -5.918 10.5 1 96.5 13 LYS B CA 1
ATOM 929 C C . LYS B 1 13 ? -6.316 -5.613 9.234 1 96.5 13 LYS B C 1
ATOM 931 O O . LYS B 1 13 ? -6.227 -4.457 8.812 1 96.5 13 LYS B O 1
ATOM 936 N N . LYS B 1 14 ? -5.871 -6.586 8.555 1 94 14 LYS B N 1
ATOM 937 C CA . LYS B 1 14 ? -5.094 -6.426 7.328 1 94 14 LYS B CA 1
ATOM 938 C C . LYS B 1 14 ? -5.949 -5.848 6.203 1 94 14 LYS B C 1
ATOM 940 O O . LYS B 1 14 ? -5.434 -5.191 5.297 1 94 14 LYS B O 1
ATOM 945 N N . GLU B 1 15 ? -7.207 -6.066 6.324 1 93.88 15 GLU B N 1
ATOM 946 C CA . GLU B 1 15 ? -8.141 -5.586 5.309 1 93.88 15 GLU B CA 1
ATOM 947 C C . GLU B 1 15 ? -8.203 -4.062 5.297 1 93.88 15 GLU B C 1
ATOM 949 O O . GLU B 1 15 ? -8.688 -3.463 4.332 1 93.88 15 GLU B O 1
ATOM 954 N N . SER B 1 16 ? -7.75 -3.469 6.348 1 95.38 16 SER B N 1
ATOM 955 C CA . SER B 1 16 ? -7.793 -2.014 6.426 1 95.38 16 SER B CA 1
ATOM 956 C C . SER B 1 16 ? -6.586 -1.386 5.742 1 95.38 16 SER B C 1
ATOM 958 O O . SER B 1 16 ? -6.461 -0.16 5.691 1 95.38 16 SER B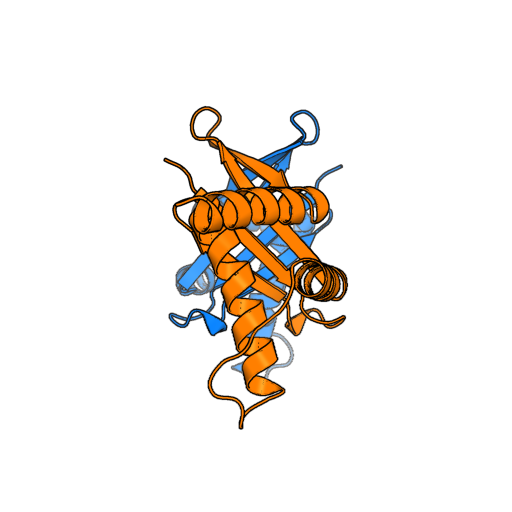 O 1
ATOM 960 N N . ARG B 1 17 ? -5.711 -2.232 5.191 1 97.44 17 ARG B N 1
ATOM 961 C CA . ARG B 1 17 ? -4.516 -1.734 4.516 1 97.44 17 ARG B CA 1
ATOM 962 C C . ARG B 1 17 ? -4.879 -1.035 3.209 1 97.44 17 ARG B C 1
ATOM 964 O O . ARG B 1 17 ? -5.617 -1.584 2.389 1 97.44 17 ARG B O 1
ATOM 971 N N . THR B 1 18 ? -4.355 0.169 3.125 1 97.56 18 THR B N 1
ATOM 972 C CA . THR B 1 18 ? -4.527 0.959 1.911 1 97.56 18 THR B CA 1
ATOM 973 C C . THR B 1 18 ? -3.25 1.723 1.577 1 97.56 18 THR B C 1
ATOM 975 O O . THR B 1 18 ? -2.324 1.782 2.391 1 97.56 18 THR B O 1
ATOM 978 N N . TRP B 1 19 ? -3.137 2.182 0.347 1 98.12 19 TRP B N 1
ATOM 979 C CA . TRP B 1 19 ? -2.004 3.018 -0.032 1 98.12 19 TRP B CA 1
ATOM 980 C C . TRP B 1 19 ? -2.436 4.117 -0.994 1 98.12 19 TRP B C 1
ATOM 982 O O . TRP B 1 19 ? -3.523 4.055 -1.57 1 98.12 19 TRP B O 1
ATOM 992 N N . ALA B 1 20 ? -1.693 5.133 -1.029 1 97.88 20 ALA B N 1
ATOM 993 C CA . ALA B 1 20 ? -1.891 6.262 -1.935 1 97.88 20 ALA B CA 1
ATOM 994 C C . ALA B 1 20 ? -0.553 6.824 -2.406 1 97.88 20 ALA B C 1
ATOM 996 O O . ALA B 1 20 ? 0.48 6.602 -1.772 1 97.88 20 ALA B O 1
ATOM 997 N N . ASP B 1 21 ? -0.579 7.426 -3.533 1 97.25 21 ASP B N 1
ATOM 998 C CA . ASP B 1 21 ? 0.634 8.055 -4.043 1 97.25 21 ASP B CA 1
ATOM 999 C C . ASP B 1 21 ? 0.395 9.531 -4.359 1 97.25 21 ASP B C 1
ATOM 1001 O O . ASP B 1 21 ? -0.728 9.93 -4.676 1 97.25 21 ASP B O 1
ATOM 1005 N N . TYR B 1 22 ? 1.462 10.289 -4.184 1 97.56 22 TYR B N 1
ATOM 1006 C CA . TYR B 1 22 ? 1.432 11.742 -4.355 1 97.56 22 TYR B CA 1
ATOM 1007 C C . TYR B 1 22 ? 2.639 12.219 -5.148 1 97.56 22 TYR B C 1
ATOM 1009 O O . TYR B 1 22 ? 3.701 11.594 -5.113 1 97.56 22 TYR B O 1
ATOM 1017 N N . GLU B 1 23 ? 2.496 13.32 -5.766 1 96.19 23 GLU B N 1
ATOM 1018 C CA . GLU B 1 23 ? 3.59 13.867 -6.566 1 96.19 23 GLU B CA 1
ATOM 1019 C C . GLU B 1 23 ? 4.703 14.414 -5.676 1 96.19 23 GLU B C 1
ATOM 1021 O O . GLU B 1 23 ? 5.867 14.445 -6.078 1 96.19 23 GLU B O 1
ATOM 1026 N N . THR B 1 24 ? 4.273 14.859 -4.477 1 95.94 24 THR B N 1
ATOM 1027 C CA . THR B 1 24 ? 5.27 15.414 -3.561 1 95.94 24 THR B CA 1
ATOM 1028 C C . THR B 1 24 ? 5.051 14.891 -2.145 1 95.94 24 THR B C 1
ATOM 1030 O O . THR B 1 24 ? 3.967 14.398 -1.817 1 95.94 24 THR B O 1
ATOM 1033 N N . THR B 1 25 ? 6.094 15.031 -1.373 1 96.12 25 THR B N 1
ATOM 1034 C CA . THR B 1 25 ? 6.008 14.672 0.038 1 96.12 25 THR B CA 1
ATOM 1035 C C . THR B 1 25 ? 5.039 15.594 0.772 1 96.12 25 THR B C 1
ATOM 1037 O O . THR B 1 25 ? 4.285 15.148 1.639 1 96.12 25 THR B O 1
ATOM 1040 N N . ASN B 1 26 ? 5.031 16.875 0.396 1 95.88 26 ASN B N 1
ATOM 1041 C CA . ASN B 1 26 ? 4.129 17.828 1.024 1 95.88 26 ASN B CA 1
ATOM 1042 C C . ASN B 1 26 ? 2.666 17.438 0.812 1 95.88 26 ASN B C 1
ATOM 1044 O O . ASN B 1 26 ? 1.858 17.516 1.739 1 95.88 26 ASN B O 1
ATOM 1048 N N . GLU B 1 27 ? 2.377 17.125 -0.395 1 97.38 27 GLU B N 1
ATOM 1049 C CA . GLU B 1 27 ? 1.015 16.688 -0.692 1 97.38 27 GLU B CA 1
ATOM 1050 C C . GLU B 1 27 ? 0.624 15.484 0.156 1 97.38 27 GLU B C 1
ATOM 1052 O O . GLU B 1 27 ? -0.52 15.375 0.605 1 97.38 27 GLU B O 1
ATOM 1057 N N . CYS B 1 28 ? 1.521 14.594 0.365 1 98.12 28 CYS B N 1
ATOM 1058 C CA . CYS B 1 28 ? 1.275 13.414 1.185 1 98.12 28 CYS B CA 1
ATOM 1059 C C . CYS B 1 28 ? 1 13.805 2.633 1 98.12 28 CYS B C 1
ATOM 1061 O O . CYS B 1 28 ? 0.048 13.312 3.24 1 98.12 28 CYS B O 1
ATOM 1063 N N . MET B 1 29 ? 1.821 14.75 3.133 1 98.38 29 MET B N 1
ATOM 1064 C CA . MET B 1 29 ? 1.628 15.203 4.508 1 98.38 29 MET B CA 1
ATOM 1065 C C . MET B 1 29 ? 0.282 15.906 4.668 1 98.38 29 MET B C 1
ATOM 1067 O O . MET B 1 29 ? -0.421 15.688 5.656 1 98.38 29 MET B O 1
ATOM 1071 N N . GLU B 1 30 ? -0.007 16.688 3.717 1 97.81 30 GLU B N 1
ATOM 1072 C CA . GLU B 1 30 ? -1.3 17.359 3.738 1 97.81 30 GLU B CA 1
ATOM 1073 C C . GLU B 1 30 ? -2.449 16.359 3.742 1 97.81 30 GLU B C 1
ATOM 1075 O O . GLU B 1 30 ? -3.461 16.562 4.414 1 97.81 30 GLU B O 1
ATOM 1080 N N . SER B 1 31 ? -2.301 15.344 2.988 1 98.19 31 SER B N 1
ATOM 1081 C CA . SER B 1 31 ? -3.346 14.328 2.902 1 98.19 31 SER B CA 1
ATOM 1082 C C . SER B 1 31 ? -3.559 13.641 4.246 1 98.19 31 SER B C 1
ATOM 1084 O O . SER B 1 31 ? -4.688 13.297 4.598 1 98.19 31 SER B O 1
ATOM 1086 N N . ILE B 1 32 ? -2.529 13.414 4.953 1 98.12 32 ILE B N 1
ATOM 1087 C CA . ILE B 1 32 ? -2.654 12.805 6.273 1 98.12 32 ILE B CA 1
ATOM 1088 C C . ILE B 1 32 ? -3.453 13.727 7.191 1 98.12 32 ILE B C 1
ATOM 1090 O O . ILE B 1 32 ? -4.301 13.258 7.961 1 98.12 32 ILE B O 1
ATOM 1094 N N . CYS B 1 33 ? -3.236 15.039 7.109 1 97.31 33 CYS B N 1
ATOM 1095 C CA . CYS B 1 33 ? -4.027 15.992 7.871 1 97.31 33 CYS B CA 1
ATOM 1096 C C . CYS B 1 33 ? -5.496 15.93 7.473 1 97.31 33 CYS B C 1
ATOM 1098 O O . CYS B 1 33 ? -6.379 15.969 8.328 1 97.31 33 CYS B O 1
ATOM 1100 N N . LYS B 1 34 ? -5.719 15.82 6.238 1 96.5 34 LYS B N 1
ATOM 1101 C CA . LYS B 1 34 ? -7.09 15.727 5.75 1 96.5 34 LYS B CA 1
ATOM 1102 C C . LYS B 1 34 ? -7.773 14.461 6.254 1 96.5 34 LYS B C 1
ATOM 1104 O O . LYS B 1 34 ? -8.969 14.469 6.559 1 96.5 34 LYS B O 1
ATOM 1109 N N . ILE B 1 35 ? -7.047 13.328 6.227 1 96.25 35 ILE B N 1
ATOM 1110 C CA . ILE B 1 35 ? -7.578 12.07 6.742 1 96.25 35 ILE B CA 1
ATOM 1111 C C . ILE B 1 35 ? -8.023 12.25 8.188 1 96.25 35 ILE B C 1
ATOM 1113 O O . ILE B 1 35 ? -9.109 11.805 8.578 1 96.25 35 ILE B O 1
ATOM 1117 N N . TYR B 1 36 ? -7.238 12.914 8.984 1 97.06 36 TYR B N 1
ATOM 1118 C CA . TYR B 1 36 ? -7.594 13.172 10.375 1 97.06 36 TYR B CA 1
ATOM 1119 C C . TYR B 1 36 ? -8.82 14.07 10.469 1 97.06 36 TYR B C 1
ATOM 1121 O O . TYR B 1 36 ? -9.727 13.82 11.273 1 97.06 36 TYR B O 1
ATOM 1129 N N . GLU B 1 37 ? -8.898 15.133 9.656 1 95.5 37 GLU B N 1
ATOM 1130 C CA . GLU B 1 37 ? -10.031 16.062 9.648 1 95.5 37 GLU B CA 1
ATOM 1131 C C . GLU B 1 37 ? -11.328 15.344 9.305 1 95.5 37 GLU B C 1
ATOM 1133 O O . GLU B 1 37 ? -12.367 15.609 9.914 1 95.5 37 GLU B O 1
ATOM 1138 N N . GLU B 1 38 ? -11.242 14.5 8.352 1 94.25 38 GLU B N 1
ATOM 1139 C CA . GLU B 1 38 ? -12.406 13.711 7.977 1 94.25 38 GLU B CA 1
ATOM 1140 C C . GLU B 1 38 ? -12.836 12.789 9.117 1 94.25 38 GLU B C 1
ATOM 1142 O O . GLU B 1 38 ? -14.039 12.594 9.336 1 94.25 38 GLU B O 1
ATOM 1147 N N . HIS B 1 39 ? -11.859 12.188 9.719 1 94.12 39 HIS B N 1
ATOM 1148 C CA . HIS B 1 39 ? -12.133 11.359 10.891 1 94.12 39 HIS B CA 1
ATOM 1149 C C . HIS B 1 39 ? -12.875 12.148 11.961 1 94.12 39 HIS B C 1
ATOM 1151 O O . HIS B 1 39 ? -13.859 11.656 12.523 1 94.12 39 HIS B O 1
ATOM 1157 N N . LEU B 1 40 ? -12.445 13.414 12.234 1 94.62 40 LEU B N 1
ATOM 1158 C CA . LEU B 1 40 ? -13.062 14.273 13.234 1 94.62 40 LEU B CA 1
ATOM 1159 C C . LEU B 1 40 ? -14.477 14.656 12.82 1 94.62 40 LEU B C 1
ATOM 1161 O O . LEU B 1 40 ? -15.375 14.719 13.664 1 94.62 40 LEU B O 1
ATOM 1165 N N . LYS B 1 41 ? -14.555 14.883 11.586 1 94.25 41 LYS B N 1
ATOM 1166 C CA . LYS B 1 41 ? -15.867 15.25 11.07 1 94.25 41 LYS B CA 1
ATOM 1167 C C . LYS B 1 41 ? -16.875 14.117 11.25 1 94.25 41 LYS B C 1
ATOM 1169 O O . LYS B 1 41 ? -18.031 14.352 11.602 1 94.25 41 LYS B O 1
ATOM 1174 N N . LYS B 1 42 ? -16.469 12.938 11.047 1 92.75 42 LYS B N 1
ATOM 1175 C CA . LYS B 1 42 ? -17.312 11.766 11.203 1 92.75 42 LYS B CA 1
ATOM 1176 C C . LYS B 1 42 ? -17.688 11.555 12.672 1 92.75 42 LYS B C 1
ATOM 1178 O O . LYS B 1 42 ? -18.797 11.102 12.977 1 92.75 42 LYS B O 1
ATOM 1183 N N . LEU B 1 43 ? -16.828 11.906 13.492 1 91.75 43 LEU B N 1
ATOM 1184 C CA . LEU B 1 43 ? -17.078 11.789 14.93 1 91.75 43 LEU B CA 1
ATOM 1185 C C . LEU B 1 43 ? -17.953 12.93 15.43 1 91.75 43 LEU B C 1
ATOM 1187 O O . LEU B 1 43 ? -18.625 12.797 16.453 1 91.75 43 LEU B O 1
ATOM 1191 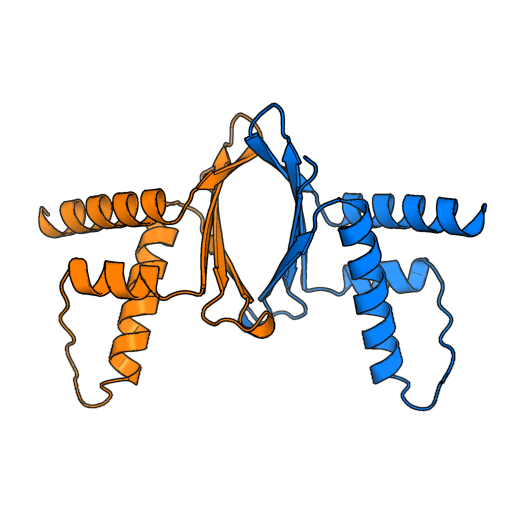N N . ASN B 1 44 ? -17.875 14.039 14.695 1 91.81 44 ASN B N 1
ATOM 1192 C CA . ASN B 1 44 ? -18.609 15.242 15.062 1 91.81 44 ASN B CA 1
ATOM 1193 C C . ASN B 1 44 ? -19.422 15.789 13.891 1 91.81 44 ASN B C 1
ATOM 1195 O O . ASN B 1 44 ? -19.141 16.891 13.406 1 91.81 44 ASN B O 1
ATOM 1199 N N . PRO B 1 45 ? -20.406 15.117 13.539 1 88.12 45 PRO B N 1
ATOM 1200 C CA . PRO B 1 45 ? -21.156 15.492 12.328 1 88.12 45 PRO B CA 1
ATOM 1201 C C . PRO B 1 45 ? -21.828 16.859 12.453 1 88.12 45 PRO B C 1
ATOM 1203 O O . PRO B 1 45 ? -22.062 17.531 11.438 1 88.12 45 PRO B O 1
ATOM 1206 N N . ASP B 1 46 ? -22.109 17.312 13.562 1 88.88 46 ASP B N 1
ATOM 1207 C CA . ASP B 1 46 ? -22.859 18.547 13.773 1 88.88 46 ASP B CA 1
ATOM 1208 C C . ASP B 1 46 ? -21.922 19.75 13.852 1 88.88 46 ASP B C 1
ATOM 1210 O O . ASP B 1 46 ? -22.375 20.891 13.852 1 88.88 46 ASP B O 1
ATOM 1214 N N . LYS B 1 47 ? -20.781 19.438 13.914 1 82 47 LYS B N 1
ATOM 1215 C CA . LYS B 1 47 ? -19.828 20.547 14.008 1 82 47 LYS B CA 1
ATOM 1216 C C . LYS B 1 47 ? -19.375 20.984 12.617 1 82 47 LYS B C 1
ATOM 1218 O O . LYS B 1 47 ? -18.938 20.172 11.812 1 82 47 LYS B O 1
ATOM 1223 N N . GLY B 1 48 ? -19.641 22.203 12.266 1 77.69 48 GLY B N 1
ATOM 1224 C CA . GLY B 1 48 ? -19.219 22.766 10.992 1 77.69 48 GLY B CA 1
ATOM 1225 C C . GLY B 1 48 ? -17.719 22.969 10.898 1 77.69 48 GLY B C 1
ATOM 1226 O O . GLY B 1 48 ? -17.078 22.516 9.938 1 77.69 48 GLY B O 1
ATOM 1227 N N . CYS B 1 49 ? -17.234 23.672 11.945 1 82.56 49 CYS B N 1
ATOM 1228 C CA . CYS B 1 49 ? -15.797 23.953 11.977 1 82.56 49 CYS B CA 1
ATOM 1229 C C . CYS B 1 49 ? -15.109 23.141 13.055 1 82.56 49 CYS B C 1
ATOM 1231 O O . CYS B 1 49 ? -15.508 23.188 14.227 1 82.56 49 CYS B O 1
ATOM 1233 N N . ILE B 1 50 ? -14.141 22.391 12.586 1 85.25 50 ILE B N 1
ATOM 1234 C CA . ILE B 1 50 ? -13.422 21.562 13.555 1 85.25 50 ILE B CA 1
ATOM 1235 C C . ILE B 1 50 ? -12.016 22.109 13.758 1 85.25 50 ILE B C 1
ATOM 1237 O O . ILE B 1 50 ? -11.328 22.469 12.797 1 85.25 50 ILE B O 1
ATOM 1241 N N . THR B 1 51 ? -11.672 22.375 15.047 1 87.12 51 THR B N 1
ATOM 1242 C CA . THR B 1 51 ? -10.32 22.797 15.422 1 87.12 51 THR B CA 1
ATOM 1243 C C . THR B 1 51 ? -9.648 21.719 16.281 1 87.12 51 THR B C 1
ATOM 1245 O O . THR B 1 51 ? -10.312 20.984 17 1 87.12 51 THR B O 1
ATOM 1248 N N . TYR B 1 52 ? -8.438 21.547 15.953 1 92.12 52 TYR B N 1
ATOM 1249 C CA . TYR B 1 52 ? -7.645 20.594 16.719 1 92.12 52 TYR B CA 1
ATOM 1250 C C . TYR B 1 52 ? -6.207 21.078 16.875 1 92.12 52 TYR B C 1
ATOM 1252 O O . TYR B 1 52 ? -5.75 21.938 16.125 1 92.12 52 TYR B O 1
ATOM 1260 N N . ASP B 1 53 ? -5.543 20.531 17.859 1 93.69 53 ASP B N 1
ATOM 1261 C CA . ASP B 1 53 ? -4.129 20.859 18 1 93.69 53 ASP B CA 1
ATOM 1262 C C . ASP B 1 53 ? -3.246 19.734 17.484 1 93.69 53 ASP B C 1
ATOM 1264 O O . ASP B 1 53 ? -3.742 18.656 17.141 1 93.69 53 ASP B O 1
ATOM 1268 N N . ILE B 1 54 ? -1.962 20.047 17.438 1 95.38 54 ILE B N 1
ATOM 1269 C CA . ILE B 1 54 ? -0.992 19.141 16.812 1 95.38 54 ILE B CA 1
ATOM 1270 C C . ILE B 1 54 ? -0.859 17.875 17.656 1 95.38 54 ILE B C 1
ATOM 1272 O O . ILE B 1 54 ? -0.648 16.781 17.109 1 95.38 54 I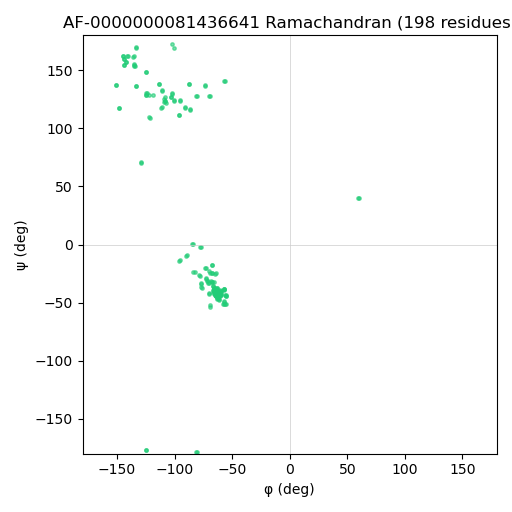LE B O 1
ATOM 1276 N N . SER B 1 55 ? -1.036 18.016 18.938 1 96.5 55 SER B N 1
ATOM 1277 C CA . SER B 1 55 ? -0.927 16.859 19.828 1 96.5 55 SER B CA 1
ATOM 1278 C C . SER B 1 55 ? -2.027 15.852 19.547 1 96.5 55 SER B C 1
ATOM 1280 O O . SER B 1 55 ? -1.796 14.641 19.609 1 96.5 55 SER B O 1
ATOM 1282 N N . ALA B 1 56 ? -3.172 16.391 19.281 1 97 56 ALA B N 1
ATOM 1283 C CA . ALA B 1 56 ? -4.289 15.508 18.953 1 97 56 ALA B CA 1
ATOM 1284 C C . ALA B 1 56 ? -4.047 14.789 17.625 1 97 56 ALA B C 1
ATOM 1286 O O . ALA B 1 56 ? -4.344 13.594 17.5 1 97 56 ALA B O 1
ATOM 1287 N N . LEU B 1 57 ? -3.539 15.477 16.672 1 97.62 57 LEU B N 1
ATOM 1288 C CA . LEU B 1 57 ? -3.197 14.883 15.391 1 97.62 57 LEU B CA 1
ATOM 1289 C C . LEU B 1 57 ? -2.154 13.781 15.555 1 97.62 57 LEU B C 1
ATOM 1291 O O . LEU B 1 57 ? -2.299 12.695 14.992 1 97.62 57 LEU B O 1
ATOM 1295 N N . PHE B 1 58 ? -1.153 14.016 16.344 1 98.12 58 PHE B N 1
ATOM 1296 C CA . PHE B 1 58 ? -0.088 13.039 16.547 1 98.12 58 PHE B CA 1
ATOM 1297 C C . PHE B 1 58 ? -0.617 11.812 17.266 1 98.12 58 PHE B C 1
ATOM 1299 O O . PHE B 1 58 ? -0.199 10.688 16.984 1 98.12 58 PHE B O 1
ATOM 1306 N N . LYS B 1 59 ? -1.553 12.047 18.188 1 97.69 59 LYS B N 1
ATOM 1307 C CA . LYS B 1 59 ? -2.174 10.914 18.875 1 97.69 59 LYS B CA 1
ATOM 1308 C C . LYS B 1 59 ? -2.955 10.039 17.906 1 97.69 59 LYS B C 1
ATOM 1310 O O . LYS B 1 59 ? -2.916 8.812 18 1 97.69 59 LYS B O 1
ATOM 1315 N N . PHE B 1 60 ? -3.672 10.695 17.078 1 97.81 60 PHE B N 1
ATOM 1316 C CA . PHE B 1 60 ? -4.395 9.969 16.031 1 97.81 60 PHE B CA 1
ATOM 1317 C C . PHE B 1 60 ? -3.441 9.117 15.211 1 97.81 60 PHE B C 1
ATOM 1319 O O . PHE B 1 60 ? -3.705 7.938 14.969 1 97.81 60 PHE B O 1
ATOM 1326 N N . ILE B 1 61 ? -2.375 9.734 14.734 1 98.12 61 ILE B N 1
ATOM 1327 C CA . ILE B 1 61 ? -1.387 9.039 13.914 1 98.12 61 ILE B CA 1
ATOM 1328 C C . ILE B 1 61 ? -0.832 7.844 14.688 1 98.12 61 ILE B C 1
ATOM 1330 O O . ILE B 1 61 ? -0.676 6.754 14.133 1 98.12 61 ILE B O 1
ATOM 1334 N N . ASP B 1 62 ? -0.634 8.023 16 1 97.88 62 ASP B N 1
ATOM 1335 C CA . ASP B 1 62 ? -0.072 6.969 16.844 1 97.88 62 ASP B CA 1
ATOM 1336 C C . ASP B 1 62 ? -1.058 5.816 17 1 97.88 62 ASP B C 1
ATOM 1338 O O . ASP B 1 62 ? -0.655 4.684 17.266 1 97.88 62 ASP B O 1
ATOM 1342 N N . LEU B 1 63 ? -2.293 6.137 16.828 1 96.94 63 LEU B N 1
ATOM 1343 C CA . LEU B 1 63 ? -3.326 5.125 17.016 1 96.94 63 LEU B CA 1
ATOM 1344 C C . LEU B 1 63 ? -3.496 4.262 15.773 1 96.94 63 LEU B C 1
ATOM 1346 O O . LEU B 1 63 ? -4.105 3.193 15.836 1 96.94 63 LEU B O 1
ATOM 1350 N N . LEU B 1 64 ? -3.119 4.797 14.68 1 97.25 64 LEU B N 1
ATOM 1351 C CA . LEU B 1 64 ? -3.127 3.941 13.5 1 97.25 64 LEU B CA 1
ATOM 1352 C C . LEU B 1 64 ? -2.27 2.701 13.719 1 97.25 64 LEU B C 1
ATOM 1354 O O . LEU B 1 64 ? -1.197 2.781 14.32 1 97.25 64 LEU B O 1
ATOM 1358 N N . GLU B 1 65 ? -2.719 1.585 13.25 1 97.5 65 GLU B N 1
ATOM 1359 C CA . GLU B 1 65 ? -1.967 0.343 13.406 1 97.5 65 GLU B CA 1
ATOM 1360 C C . GLU B 1 65 ? -0.606 0.433 12.719 1 97.5 65 GLU B C 1
ATOM 1362 O O . GLU B 1 65 ? 0.404 -0.004 13.273 1 97.5 65 GLU B O 1
ATOM 1367 N N . ASP B 1 66 ? -0.6 0.985 11.531 1 97 66 ASP B N 1
ATOM 1368 C CA . ASP B 1 66 ? 0.646 1.189 10.797 1 97 66 ASP B CA 1
ATOM 1369 C C . ASP B 1 66 ? 0.544 2.398 9.867 1 97 66 ASP B C 1
ATOM 1371 O O . ASP B 1 66 ? -0.5 2.633 9.258 1 97 66 ASP B O 1
ATOM 1375 N N . LEU B 1 67 ? 1.569 3.154 9.852 1 98.25 67 LEU B N 1
ATOM 1376 C CA . LEU B 1 67 ? 1.685 4.297 8.953 1 98.25 67 LEU B CA 1
ATOM 1377 C C . LEU B 1 67 ? 3.139 4.543 8.562 1 98.25 67 LEU B C 1
ATOM 1379 O O . LEU B 1 67 ? 3.988 4.766 9.43 1 98.25 67 LEU B O 1
ATOM 1383 N N . CYS B 1 68 ? 3.443 4.43 7.32 1 98 68 CYS B N 1
ATOM 1384 C CA . CYS B 1 68 ? 4.758 4.738 6.773 1 98 68 CYS B CA 1
ATOM 1385 C C . CYS B 1 68 ? 4.641 5.348 5.379 1 98 68 CYS B C 1
ATOM 1387 O O . CYS B 1 68 ? 3.555 5.363 4.797 1 98 68 CYS B O 1
ATOM 1389 N N . CYS B 1 69 ? 5.691 5.969 4.98 1 98.12 69 CYS B N 1
ATOM 1390 C CA . CYS B 1 69 ? 5.691 6.414 3.59 1 98.12 69 CYS B CA 1
ATOM 1391 C C . CYS B 1 69 ? 7.02 6.098 2.912 1 98.12 69 CYS B C 1
ATOM 1393 O O . CYS B 1 69 ? 8.008 5.801 3.586 1 98.12 69 CYS B O 1
ATOM 1395 N N . LEU B 1 70 ? 7.008 5.945 1.633 1 98.31 70 LEU B N 1
ATOM 1396 C CA . LEU B 1 70 ? 8.164 5.711 0.77 1 98.31 70 LEU B CA 1
ATOM 1397 C C . LEU B 1 70 ? 8.414 6.91 -0.138 1 98.31 70 LEU B C 1
ATOM 1399 O O . LEU B 1 70 ? 7.574 7.246 -0.978 1 98.31 70 LEU B O 1
ATOM 1403 N N . VAL B 1 71 ? 9.555 7.512 0.033 1 98.31 71 VAL B N 1
ATOM 1404 C CA . VAL B 1 71 ? 9.883 8.711 -0.731 1 98.31 71 VAL B CA 1
ATOM 1405 C C . VAL B 1 71 ? 10.836 8.352 -1.87 1 98.31 71 VAL B C 1
ATOM 1407 O O . VAL B 1 71 ? 11.883 7.746 -1.643 1 98.31 71 VAL B O 1
ATOM 1410 N N . PHE B 1 72 ? 10.492 8.812 -3.068 1 97.81 72 PHE B N 1
ATOM 1411 C CA . PHE B 1 72 ? 11.25 8.453 -4.262 1 97.81 72 PHE B CA 1
ATOM 1412 C C . PHE B 1 72 ? 12.492 9.336 -4.391 1 97.81 72 PHE B C 1
ATOM 1414 O O . PHE B 1 72 ? 12.422 10.555 -4.234 1 97.81 72 PHE B O 1
ATOM 1421 N N . ASP B 1 73 ? 13.539 8.695 -4.543 1 96.31 73 ASP B N 1
ATOM 1422 C CA . ASP B 1 73 ? 14.789 9.352 -4.918 1 96.31 73 ASP B CA 1
ATOM 1423 C C . ASP B 1 73 ? 15.016 9.281 -6.426 1 96.31 73 ASP B C 1
ATOM 1425 O O . ASP B 1 73 ? 15.375 8.227 -6.953 1 96.31 73 ASP B O 1
ATOM 1429 N N . ASP B 1 74 ? 14.938 10.359 -7.039 1 94.19 74 ASP B N 1
ATOM 1430 C CA . ASP B 1 74 ? 14.969 10.398 -8.5 1 94.19 74 ASP B CA 1
ATOM 1431 C C . ASP B 1 74 ? 16.359 10.07 -9.031 1 94.19 74 ASP B C 1
ATOM 1433 O O . ASP B 1 74 ? 16.5 9.594 -10.156 1 94.19 74 ASP B O 1
ATOM 1437 N N . LYS B 1 75 ? 17.328 10.398 -8.32 1 94.5 75 LYS B N 1
ATOM 1438 C CA . LYS B 1 75 ? 18.688 10.125 -8.742 1 94.5 75 LYS B CA 1
ATOM 1439 C C . LYS B 1 75 ? 19 8.633 -8.688 1 94.5 75 LYS B C 1
ATOM 1441 O O . LYS B 1 75 ? 19.562 8.07 -9.633 1 94.5 75 LYS B O 1
ATOM 1446 N N . ALA B 1 76 ? 18.547 8.008 -7.664 1 95.31 76 ALA B N 1
ATOM 1447 C CA . ALA B 1 76 ? 18.859 6.598 -7.445 1 95.31 76 ALA B CA 1
ATOM 1448 C C . ALA B 1 76 ? 17.734 5.699 -7.973 1 95.31 76 ALA B C 1
ATOM 1450 O O . ALA B 1 76 ? 17.922 4.484 -8.102 1 95.31 76 ALA B O 1
ATOM 1451 N N . GLN B 1 77 ? 16.516 6.258 -8.273 1 95.94 77 GLN B N 1
ATOM 1452 C CA . GLN B 1 77 ? 15.352 5.527 -8.781 1 95.94 77 GLN B CA 1
ATOM 1453 C C . GLN B 1 77 ? 14.914 4.445 -7.801 1 95.94 77 GLN B C 1
ATOM 1455 O O . GLN B 1 77 ? 14.656 3.307 -8.203 1 95.94 77 GLN B O 1
ATOM 1460 N N . VAL B 1 78 ? 14.992 4.852 -6.5 1 97.56 78 VAL B N 1
ATOM 1461 C CA . VAL B 1 78 ? 14.57 3.977 -5.406 1 97.56 78 VAL B CA 1
ATOM 1462 C C . VAL B 1 78 ? 13.703 4.758 -4.426 1 97.56 78 VAL B C 1
ATOM 1464 O O . VAL B 1 78 ? 13.578 5.98 -4.527 1 97.56 78 VAL B O 1
ATOM 1467 N N . TYR B 1 79 ? 13.125 3.941 -3.559 1 98.06 79 TYR B N 1
ATOM 1468 C CA . TYR B 1 79 ? 12.297 4.547 -2.523 1 98.06 79 TYR B CA 1
ATOM 1469 C C . TYR B 1 79 ? 12.953 4.406 -1.152 1 98.06 79 TYR B C 1
ATOM 1471 O O . TYR B 1 79 ? 13.359 3.311 -0.764 1 98.06 79 TYR B O 1
ATOM 1479 N N . ALA B 1 80 ? 13 5.492 -0.427 1 97.75 80 ALA B N 1
ATOM 1480 C CA . ALA B 1 80 ? 13.469 5.492 0.956 1 97.75 80 ALA B CA 1
ATOM 1481 C C . ALA B 1 80 ? 12.305 5.371 1.932 1 97.75 80 ALA B C 1
ATOM 1483 O O . ALA B 1 80 ? 11.352 6.152 1.87 1 97.75 80 ALA B O 1
ATOM 1484 N N . PRO B 1 81 ? 12.367 4.363 2.777 1 97.62 81 PRO B N 1
ATOM 1485 C CA . PRO B 1 81 ? 11.297 4.238 3.77 1 97.62 81 PRO B CA 1
ATOM 1486 C C . PRO B 1 81 ? 11.391 5.281 4.879 1 97.62 81 PRO B C 1
ATOM 1488 O O . PRO B 1 81 ? 12.492 5.594 5.34 1 97.62 81 PRO B O 1
ATOM 1491 N N . LYS B 1 82 ? 10.258 5.848 5.227 1 98.19 82 LYS B N 1
ATOM 1492 C CA . LYS B 1 82 ? 10.141 6.828 6.301 1 98.19 82 LYS B CA 1
ATOM 1493 C C . LYS B 1 82 ? 9.109 6.391 7.34 1 98.19 82 LYS B C 1
ATOM 1495 O O . LYS B 1 82 ? 7.992 6.02 6.988 1 98.19 82 LYS B O 1
ATOM 1500 N N . SER B 1 83 ? 9.516 6.438 8.523 1 97.06 83 SER B N 1
ATOM 1501 C CA . SER B 1 83 ? 8.711 5.945 9.633 1 97.06 83 SER B CA 1
ATOM 1502 C C . SER B 1 83 ? 7.66 6.969 10.055 1 97.06 83 SER B C 1
ATOM 1504 O O . SER B 1 83 ? 7.625 8.086 9.523 1 97.06 83 SER B O 1
ATOM 1506 N N . LYS B 1 84 ? 6.918 6.566 11.086 1 97 84 LYS B N 1
ATOM 1507 C CA . LYS B 1 84 ? 5.875 7.418 11.648 1 97 84 LYS B CA 1
ATOM 1508 C C . LYS B 1 84 ? 6.473 8.688 12.258 1 97 84 LYS B C 1
ATOM 1510 O O . LYS B 1 84 ? 5.906 9.773 12.117 1 97 84 LYS B O 1
ATOM 1515 N N . ASP B 1 85 ? 7.598 8.539 12.922 1 97.31 85 ASP B N 1
ATOM 1516 C CA . ASP B 1 85 ? 8.227 9.688 13.57 1 97.31 85 ASP B CA 1
ATOM 1517 C C . ASP B 1 85 ? 8.641 10.734 12.539 1 97.31 85 ASP B C 1
ATOM 1519 O O . ASP B 1 85 ? 8.461 11.938 12.758 1 97.31 85 ASP B O 1
ATOM 1523 N N . TRP B 1 86 ? 9.203 10.266 11.492 1 98.5 86 TRP B N 1
ATOM 1524 C CA . TRP B 1 86 ? 9.586 11.18 10.414 1 98.5 86 TRP B CA 1
ATOM 1525 C C . TRP B 1 86 ? 8.367 11.891 9.844 1 98.5 86 TRP B C 1
ATOM 1527 O O . TRP B 1 86 ? 8.398 13.102 9.617 1 98.5 86 TRP B O 1
ATOM 1537 N N . ILE B 1 87 ? 7.281 11.133 9.68 1 98.44 87 ILE B N 1
ATOM 1538 C CA . ILE B 1 87 ? 6.039 11.672 9.141 1 98.44 87 ILE B CA 1
ATOM 1539 C C . ILE B 1 87 ? 5.5 12.766 10.062 1 98.44 87 ILE B C 1
ATOM 1541 O O . ILE B 1 87 ? 5.125 13.844 9.594 1 98.44 87 ILE B O 1
ATOM 1545 N N . LYS B 1 88 ? 5.496 12.508 11.305 1 98.31 88 LYS B N 1
ATOM 1546 C CA . LYS B 1 88 ? 5.023 13.492 12.273 1 98.31 88 LYS B CA 1
ATOM 1547 C C . LYS B 1 88 ? 5.859 14.773 12.203 1 98.31 88 LYS B C 1
ATOM 1549 O O . LYS B 1 88 ? 5.312 15.875 12.227 1 98.31 88 LYS B O 1
ATOM 1554 N N . ASN B 1 89 ? 7.109 14.617 12.102 1 98.19 89 ASN B N 1
ATOM 1555 C CA . ASN B 1 89 ? 7.988 15.773 12.008 1 98.19 89 ASN B CA 1
ATOM 1556 C C . ASN B 1 89 ? 7.719 16.578 10.742 1 98.19 89 ASN B C 1
ATOM 1558 O O . ASN B 1 89 ? 7.652 17.812 10.789 1 98.19 89 ASN B O 1
ATOM 1562 N N . GLU B 1 90 ? 7.594 15.938 9.602 1 98.25 90 GLU B N 1
ATOM 1563 C CA . GLU B 1 90 ? 7.324 16.625 8.344 1 98.25 90 GLU B CA 1
ATOM 1564 C C . GLU B 1 90 ? 5.996 17.375 8.398 1 98.25 90 GLU B C 1
ATOM 1566 O O . GLU B 1 90 ? 5.875 18.469 7.859 1 98.25 90 GLU B O 1
ATOM 1571 N N . ILE 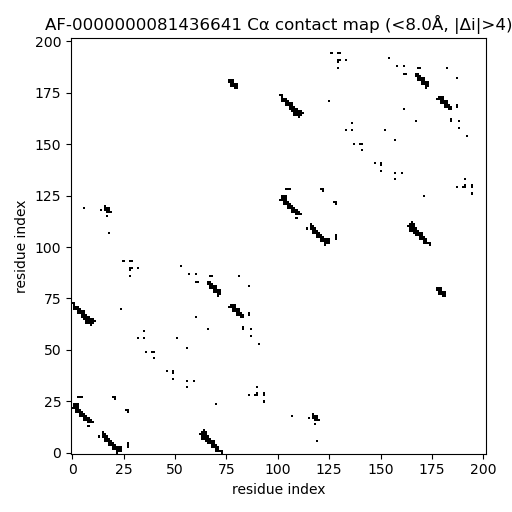B 1 91 ? 5.004 16.719 9.039 1 98.06 91 ILE B N 1
ATOM 1572 C CA . ILE B 1 91 ? 3.705 17.375 9.195 1 98.06 91 ILE B CA 1
ATOM 1573 C C . ILE B 1 91 ? 3.848 18.609 10.07 1 98.06 91 ILE B C 1
ATOM 1575 O O . ILE B 1 91 ? 3.273 19.656 9.773 1 98.06 91 ILE B O 1
ATOM 1579 N N . PHE B 1 92 ? 4.613 18.469 11.133 1 97.44 92 PHE B N 1
ATOM 1580 C CA . PHE B 1 92 ? 4.848 19.609 12.031 1 97.44 92 PHE B CA 1
ATOM 1581 C C . PHE B 1 92 ? 5.449 20.781 11.273 1 97.44 92 PHE B C 1
ATOM 1583 O O . PHE B 1 92 ? 4.98 21.906 11.398 1 97.44 92 PHE B O 1
ATOM 1590 N N . LEU B 1 93 ? 6.438 20.516 10.531 1 97.12 93 LEU B N 1
ATOM 1591 C CA . LEU B 1 93 ? 7.105 21.562 9.758 1 97.12 93 LEU B CA 1
ATOM 1592 C C . LEU B 1 93 ? 6.148 22.188 8.742 1 97.12 93 LEU B C 1
ATOM 1594 O O . LEU B 1 93 ? 6.148 23.391 8.555 1 97.12 93 LEU B O 1
ATOM 1598 N N . LEU B 1 94 ? 5.391 21.328 8.078 1 96.5 94 LEU B N 1
ATOM 1599 C CA . LEU B 1 94 ? 4.41 21.797 7.102 1 96.5 94 LEU B CA 1
ATOM 1600 C C . LEU B 1 94 ? 3.41 22.75 7.742 1 96.5 94 LEU B C 1
ATOM 1602 O O . LEU B 1 94 ? 3.15 23.828 7.215 1 96.5 94 LEU B O 1
ATOM 1606 N N . LEU B 1 95 ? 2.842 22.312 8.844 1 94.94 95 LEU B N 1
ATOM 1607 C CA . LEU B 1 95 ? 1.828 23.109 9.531 1 94.94 95 LEU B CA 1
ATOM 1608 C C . LEU B 1 95 ? 2.424 24.422 10.047 1 94.94 95 LEU B C 1
ATOM 1610 O O . LEU B 1 95 ? 1.771 25.469 10.008 1 94.94 95 LEU B O 1
ATOM 1614 N N . ARG B 1 96 ? 3.641 24.391 10.531 1 94.19 96 ARG B N 1
ATOM 1615 C CA . ARG B 1 96 ? 4.324 25.594 11 1 94.19 96 ARG B CA 1
ATOM 1616 C C . ARG B 1 96 ? 4.512 26.594 9.867 1 94.19 96 ARG B C 1
ATOM 1618 O O . ARG B 1 96 ? 4.277 27.797 10.039 1 94.19 96 ARG B O 1
ATOM 1625 N N . ARG B 1 97 ? 4.875 26.156 8.719 1 94 97 ARG B N 1
ATOM 1626 C CA . ARG B 1 97 ? 5.059 27.016 7.555 1 94 97 ARG B CA 1
ATOM 1627 C C . ARG B 1 97 ? 3.736 27.641 7.117 1 94 97 ARG B C 1
ATOM 1629 O O . ARG B 1 97 ? 3.695 28.812 6.734 1 94 97 ARG B O 1
ATOM 1636 N N . GLN B 1 98 ? 2.672 26.906 7.191 1 89.88 98 GLN B N 1
ATOM 1637 C CA . GLN B 1 98 ? 1.352 27.375 6.789 1 89.88 98 GLN B CA 1
ATOM 1638 C C . GLN B 1 98 ? 0.821 28.422 7.766 1 89.88 98 GLN B C 1
ATOM 1640 O O . GLN B 1 98 ? 0.069 29.312 7.375 1 89.88 98 GLN B O 1
ATOM 1645 N N . ALA B 1 99 ? 1.139 28.328 9.016 1 86.12 99 ALA B N 1
ATOM 1646 C CA . ALA B 1 99 ? 0.694 29.266 10.031 1 86.12 99 ALA B CA 1
ATOM 1647 C C . ALA B 1 99 ? 1.498 30.562 9.969 1 86.12 99 ALA B C 1
ATOM 1649 O O . ALA B 1 99 ? 1.004 31.625 10.344 1 86.12 99 ALA B O 1
ATOM 1650 N N . ALA B 1 100 ? 2.715 30.422 9.617 1 87.75 100 ALA B N 1
ATOM 1651 C CA . ALA B 1 100 ? 3.594 31.594 9.555 1 87.75 100 ALA B CA 1
ATOM 1652 C C . ALA B 1 100 ? 3.26 32.469 8.352 1 87.75 100 ALA B C 1
ATOM 1654 O O . ALA B 1 100 ? 3.658 33.625 8.305 1 87.75 100 ALA B O 1
ATOM 1655 N N . HIS B 1 101 ? 2.607 32.062 7.297 1 72.69 101 HIS B N 1
ATOM 1656 C CA . HIS B 1 101 ? 2.238 32.906 6.156 1 72.69 101 HIS B CA 1
ATOM 1657 C C . HIS B 1 101 ? 0.791 33.375 6.262 1 72.69 101 HIS B C 1
ATOM 1659 O O . HIS B 1 101 ? 0.478 34.5 5.926 1 72.69 101 HIS B O 1
#

Nearest PDB structures (foldseek):
  7cnc-assembly1_A  TM=9.876E-01  e=2.023E-15  Homo sapiens
  7x39-assembly2_D  TM=9.879E-01  e=1.275E-13  Homo sapiens
  7x39-assembly1_A  TM=9.931E-01  e=2.543E-13  Homo sapiens
  1wwq-assembly1_A  TM=8.708E-01  e=1.896E-12  Mus musculus
  7o6n-assembly1_A  TM=9.433E-01  e=5.989E-11  Caenorhabditis elegans

Sequence (202 aa):
MTHTILLMQSTNKKESRTWADYETTNECMESICKIYEEHLKKLNPDKGCITYDISALFKFIDLLEDLCCLVFDDKAQVYAPKSKDWIKNEIFLLLRRQAAHMTHTILLMQSTNKKESRTWADYETTNECMESICKIYEEHLKKLNPDKGCITYDISALFKFIDLLEDLCCLVFDDKAQVYAPKSKDWIKNEIFLLLRRQAAH

Secondary structure (DSSP, 8-state):
---EEEEEE-SSSGGGEEEEEESSHHHHHHHHHHHHHHHHHHH-TT-SS----HHHHHHHHHHSSEEEEEEEETTTTEEEEE-HHHHHHHHHHHHHHHHH-/---EEEEEE-SSSGGGEEEEEESSHHHHHHHHHHHHHHHHHHH-TT-SS----HHHHHHHHHHSSEEEEEEEETTTTEEEEE-HHHHHHHHHHHHHHHHH-

Organism: NCBI:txid290746

pLDDT: mean 94.8, std 5.95, range [58.91, 98.75]

InterPro domains:
  IPR000781 Enhancer of rudimentary [PF01133] (2-100)
  IPR000781 Enhancer of rudimentary [PIRSF016393] (1-100)
  IPR000781 Enhancer of rudimentary [PTHR12373] (2-100)
  IPR035912 Enhancer of rudimentary superfamily [G3DSA:3.30.2260.10] (1-101)
  IPR035912 Enhancer of rudimentary superfamily [SSF143875] (3-100)

Solvent-accessible surface area (backbone atoms only — not comparable to full-atom values): 11049 Å² total; per-residue (Å²): 113,51,38,22,37,40,42,38,19,61,44,94,48,74,83,48,22,29,53,49,76,31,64,31,62,65,57,47,42,51,47,54,52,48,53,52,52,52,52,49,36,70,75,34,72,84,51,86,77,87,84,80,56,70,66,58,52,52,51,53,61,66,60,30,62,39,54,37,34,33,41,42,36,62,89,78,63,29,24,38,76,36,50,51,69,57,50,52,51,52,39,51,54,52,52,51,56,62,70,73,106,112,53,37,22,37,40,41,38,19,60,44,95,48,72,83,49,22,30,53,50,74,30,63,30,62,66,58,46,42,51,47,54,53,48,53,51,50,52,54,50,38,70,75,35,72,86,51,86,77,86,83,80,56,69,68,58,52,51,50,53,62,67,60,30,61,39,54,37,36,33,40,42,36,62,88,76,65,28,24,39,74,38,50,53,68,56,50,52,51,54,37,50,53,52,54,51,55,62,71,72,107

Radius of gyration: 19.71 Å; Cα contacts (8 Å, |Δi|>4): 292; chains: 2; bounding box: 46×64×40 Å

=== Feature glossary ===
The features interleaved in this record are:

— What the protein is —

Sequence gives the chain of amino acids in standard one-letter code (A=alanine, C=cysteine, …, Y=tyrosine), read N→C. It is the only feature that is directly encoded by the gene; all structural features are derived from the folded form of this sequence.

Database cross-references. InterPro integrates a dozen domain/family signature databases into unified entries with residue-range hits. GO terms attach function/process/location labels with evidence codes. CATH codes position the fold in a four-level structural taxonomy. Organism is the NCBI-taxonomy species name.

— Where its atoms are —

Atomic coordinates in PDBx/mmCIF format — the same representation the Protein Data Bank distributes. Each line of the _atom_site loop places one backbone atom in Cartesian space (units: ångströms, origin: arbitrary).

The six renders are orthographic views along the three Cartesian axes in both directions. Representation (cartoon, sticks, or surface) and color scheme (sequence-rainbow or by-chain) vary across proteins so the training set covers all the common visualization conventions.

— Local backbone conformation —

Eight-state secondary structure (DSSP): H is the canonical α-helix, G the tighter 3₁₀-helix, I the wider π-helix; E/B are β-structure, T and S are turns and bends, and '-' is everything else. DSSP derives these from the pattern of main-chain N–H···O=C hydrogen bonds, not from the sequence.

P-SEA three-state annotation labels each residue as helix, strand, or coil based purely on the geometry of the Cα trace. It serves as a fallback when the full backbone (and thus DSSP) is unavailable.

The φ/ψ torsion pair specifies the backbone conformation at each residue. φ rotates about the N–Cα bond, ψ about the Cα–C bond. Steric clashes forbid most of the (φ, ψ) plane — the allowed regions (α-helix basin, β-sheet basin, left-handed helix) are the Ramachandran-allowed regions.

— Global shape and packing —

The geometric summary reports three shape descriptors. Rg (radius of gyration) measures how spread out the Cα atoms are about their centre of mass; compact globular proteins have small Rg, elongated or unfolded ones large. Cα contacts (<8 Å, |i−j|>4) count long-range residue pairs in spatial proximity — high for tightly packed folds, near zero for rods or random coil. The bounding-box extents give the protein's footprint along x, y, z in Å.

Solvent-accessible surface area (SASA) is the area in Å² traced out by the centre of a 1.4 Å probe sphere (a water molecule) rolled over the protein's van der Waals surface (Shrake–Rupley / Lee–Richards construction). Buried residues have near-zero SASA; fully exposed residues can exceed 200 Å². The total SASA scales roughly with the number of surface residues.

The contact map is a binary N×N matrix image: pixel (i, j) is dark where Cα_i and Cα_j are within 8 Å and |i−j|>4. Because the |i−j|>4 filter removes local helical contacts, off-diagonal stripes parallel to the main diagonal indicate parallel β-sheets; stripes perpendicular to it indicate antiparallel β-sheets. The Ramachandran plot scatters every residue's (φ, ψ) pair against the sterically allowed regions. The PAE heatmap renders the predicted-aligned-error matrix.

— Structural neighborhood —

3Di is Foldseek's structural alphabet. Each residue is assigned one of twenty discrete states based on how its Cα sits relative to its spatial (not sequential) neighbors. Aligning 3Di strings finds structural homologs roughly as well as full 3D superposition, but orders of magnitude faster.

Nearest PDB neighbors are the top structural matches found by Foldseek when searching this structure against the entire Protein Data Bank. Each hit reports a TM-score (0 to 1; >0.5 almost always implies the same fold) and an E-value. These are *structural* homologs — they may share no detectable sequence similarity.

— Confidence and disorder —

For AlphaFold models, the B-factor field carries pLDDT — the model's own estimate of local accuracy on a 0–100 scale. Regions with pLDDT<50 should be treated as essentially unmodeled; they often correspond to intrinsically disordered segments.

Crystallographic B-factors measure how much each atom's electron density is smeared out, in Å². They rise in mobile loops and surface residues and fall in the buried interior. In AlphaFold models this column is repurposed to hold pLDDT instead.

Predicted aligned error is AlphaFold's pairwise confidence. Unlike pLDDT (per-residue), PAE is per-residue-pair and captures whether two parts of the structure are correctly placed relative to each other. Units are ångströms of expected positional error.